Protein AF-A0A078I8D7-F1 (afdb_monomer_lite)

Secondary structure (DSSP, 8-state):
-HHHHHHS---TTS-HHHHHHHHHHH-S--HHHHHHHHHT---PPP-SS------GGG--TT-EEEEEE--TTS--SEEEEEEEEEEEEETTEEEEEEEEETTEEE-SSS--EEHHHHHHHHHHHHTTGGGGTEEEEEEEEEEE-SSSSBEEEEEEEEEESSSS-HHHH--HHHHHHHHHHHHHHS-HHHHHIIIII--BPPPEEEEE-TTHHHHHHHHHHHTT--GGG----SB---HHHHHHHHTTEEEEEE--SPPP--GGG-STTS--SHHHHHHHHHHH--

InterPro domains:
  IPR004993 GH3 family [PTHR31901] (47-257)
  IPR055377 GH3, middle domain [PF23571] (48-101)
  IPR055378 GH3, C-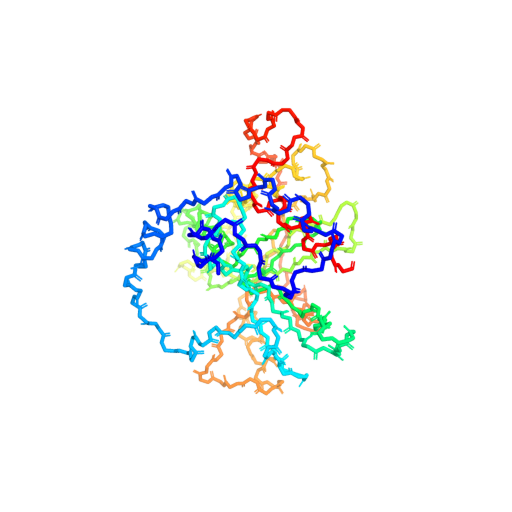terminal domain [PF23572] (116-239)

pLDDT: mean 79.41, std 18.68, range [31.14, 98.38]

Structure (mmCIF, N/CA/C/O backbone):
data_AF-A0A078I8D7-F1
#
_entry.id   AF-A0A078I8D7-F1
#
loop_
_atom_site.group_PDB
_atom_site.id
_atom_site.type_symbol
_atom_site.label_atom_id
_atom_site.label_alt_id
_atom_site.label_comp_id
_atom_site.label_asym_id
_atom_site.label_entity_id
_atom_site.label_seq_id
_atom_site.pdbx_PDB_ins_code
_atom_site.Cartn_x
_atom_site.Cartn_y
_atom_site.Cartn_z
_atom_site.occupancy
_atom_site.B_iso_or_equiv
_atom_site.auth_seq_id
_atom_site.auth_comp_id
_atom_site.auth_asym_id
_atom_site.auth_atom_id
_atom_site.pdbx_PDB_model_num
ATOM 1 N N . MET A 1 1 ? 36.616 -1.972 -12.544 1.00 61.62 1 MET A N 1
ATOM 2 C CA . MET A 1 1 ? 36.658 -0.763 -11.689 1.00 61.62 1 MET A CA 1
ATOM 3 C C . MET A 1 1 ? 37.992 -0.622 -10.960 1.00 61.62 1 MET A C 1
ATOM 5 O O . MET A 1 1 ? 38.696 0.331 -11.262 1.00 61.62 1 MET A O 1
ATOM 9 N N . CYS A 1 2 ? 38.403 -1.569 -10.102 1.00 65.19 2 CYS A N 1
ATOM 10 C CA . CYS A 1 2 ? 39.689 -1.493 -9.382 1.00 65.19 2 CYS A CA 1
ATOM 11 C C . CYS A 1 2 ? 40.897 -1.354 -10.321 1.00 65.19 2 CYS A C 1
ATOM 13 O O . CYS A 1 2 ? 41.754 -0.521 -10.078 1.00 65.19 2 CYS A O 1
ATOM 15 N N . SER A 1 3 ? 40.905 -2.039 -11.472 1.00 71.75 3 SER A N 1
ATOM 16 C CA . SER A 1 3 ? 41.934 -1.854 -12.514 1.00 71.75 3 SER A CA 1
ATOM 17 C C . SER A 1 3 ? 42.012 -0.418 -13.078 1.00 71.75 3 SER A C 1
ATOM 19 O O . SER A 1 3 ? 43.112 0.098 -13.274 1.00 71.75 3 SER A O 1
ATOM 21 N N . ASN A 1 4 ? 40.878 0.270 -13.280 1.00 75.44 4 ASN A N 1
ATOM 22 C CA . ASN A 1 4 ? 40.857 1.653 -13.784 1.00 75.44 4 A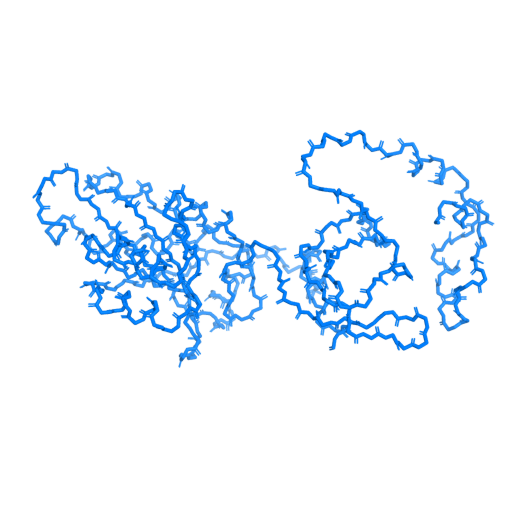SN A CA 1
ATOM 23 C C . ASN A 1 4 ? 41.269 2.664 -12.711 1.00 75.44 4 ASN A C 1
ATOM 25 O O . ASN A 1 4 ? 41.969 3.620 -13.013 1.00 75.44 4 ASN A O 1
ATOM 29 N N . ILE A 1 5 ? 40.877 2.429 -11.455 1.00 75.69 5 ILE A N 1
ATOM 30 C CA . ILE A 1 5 ? 41.312 3.231 -10.301 1.00 75.69 5 ILE A CA 1
ATOM 31 C C . ILE A 1 5 ? 42.819 3.044 -10.083 1.00 75.69 5 ILE A C 1
ATOM 33 O O . ILE A 1 5 ? 43.555 4.013 -9.931 1.00 75.69 5 ILE A O 1
ATOM 37 N N . ARG A 1 6 ? 43.304 1.801 -10.163 1.00 77.25 6 ARG A N 1
ATOM 38 C CA . ARG A 1 6 ? 44.716 1.436 -9.992 1.00 77.25 6 ARG A CA 1
ATOM 39 C C . ARG A 1 6 ? 45.612 2.052 -11.065 1.00 77.25 6 ARG A C 1
ATOM 41 O O . ARG A 1 6 ? 46.696 2.523 -10.745 1.00 77.25 6 ARG A O 1
ATOM 48 N N . SER A 1 7 ? 45.167 2.056 -12.321 1.00 76.25 7 SER A N 1
ATOM 49 C CA . SER A 1 7 ? 45.936 2.582 -13.461 1.00 76.25 7 SER A CA 1
ATOM 50 C C . SER A 1 7 ? 45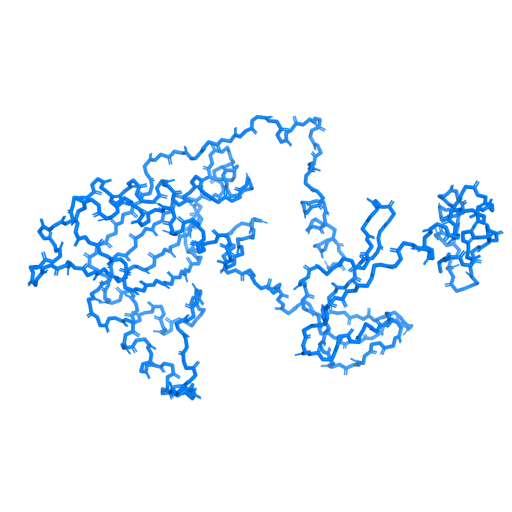.676 4.059 -13.768 1.00 76.25 7 SER A C 1
ATOM 52 O O . SER A 1 7 ? 46.439 4.665 -14.517 1.00 76.25 7 SER A O 1
ATOM 54 N N . GLY A 1 8 ? 44.596 4.641 -13.240 1.00 70.88 8 GLY A N 1
ATOM 55 C CA . GLY A 1 8 ? 44.117 5.969 -13.631 1.00 70.88 8 GLY A CA 1
ATOM 56 C C . GLY A 1 8 ? 43.630 6.045 -15.085 1.00 70.88 8 GLY A C 1
ATOM 57 O O . GLY A 1 8 ? 43.361 7.136 -15.581 1.00 70.88 8 GLY A O 1
ATOM 58 N N . GLN A 1 9 ? 43.535 4.908 -15.785 1.00 76.31 9 GLN A N 1
ATOM 59 C CA . GLN A 1 9 ? 43.131 4.831 -17.184 1.00 76.31 9 GLN A CA 1
ATOM 60 C C . GLN A 1 9 ? 41.752 4.194 -17.315 1.00 76.31 9 GLN A C 1
ATOM 62 O O . GLN A 1 9 ? 41.455 3.143 -16.742 1.00 76.31 9 GLN A O 1
ATOM 67 N N . LEU A 1 10 ? 40.900 4.840 -18.108 1.00 71.62 10 LEU A N 1
ATOM 68 C CA . LEU A 1 10 ? 39.576 4.336 -18.448 1.00 71.62 10 LEU A CA 1
ATOM 69 C C . LEU A 1 10 ? 39.686 3.237 -19.495 1.00 71.62 10 LEU A C 1
ATOM 71 O O . LEU A 1 10 ? 40.392 3.397 -20.486 1.00 71.62 10 LEU A O 1
ATOM 75 N N . SER A 1 11 ? 38.963 2.141 -19.282 1.00 74.31 11 SER A N 1
ATOM 76 C CA . SER A 1 11 ? 38.871 1.066 -20.264 1.00 74.31 11 SER A CA 1
ATOM 77 C C . SER A 1 11 ? 38.266 1.572 -21.576 1.00 74.31 11 SER A C 1
ATOM 79 O O . SER A 1 11 ? 37.390 2.438 -21.581 1.00 74.31 11 SER A O 1
ATOM 81 N N . ASP A 1 12 ? 38.709 0.999 -22.691 1.00 68.50 12 ASP A N 1
ATOM 82 C CA . ASP A 1 12 ? 38.407 1.491 -24.044 1.00 68.50 12 ASP A CA 1
ATOM 83 C C . ASP A 1 12 ? 36.932 1.376 -24.456 1.00 68.50 12 ASP A C 1
ATOM 85 O O . ASP A 1 12 ? 36.507 1.998 -25.423 1.00 68.50 12 ASP A O 1
ATOM 89 N N . TRP A 1 13 ? 36.120 0.637 -23.697 1.00 66.69 13 TRP A N 1
ATOM 90 C CA . TRP A 1 13 ? 34.672 0.548 -23.907 1.00 66.69 13 TRP A CA 1
ATOM 91 C C . TRP A 1 13 ? 33.893 1.763 -23.365 1.00 66.69 13 TRP A C 1
ATOM 93 O O . TRP A 1 13 ? 32.692 1.877 -23.610 1.00 66.69 13 TRP A O 1
ATOM 103 N N . ILE A 1 14 ? 34.547 2.684 -22.645 1.00 65.12 14 ILE A N 1
ATOM 104 C CA . ILE A 1 14 ? 33.937 3.931 -22.162 1.00 65.12 14 ILE A CA 1
ATOM 105 C C . ILE A 1 14 ? 33.994 4.977 -23.279 1.00 65.12 14 ILE A C 1
ATOM 107 O O . ILE A 1 14 ? 35.064 5.489 -23.611 1.00 65.12 14 ILE A O 1
ATOM 111 N N . THR A 1 15 ? 32.825 5.297 -23.840 1.00 65.81 15 THR A N 1
ATOM 112 C CA . THR A 1 15 ? 32.652 6.214 -24.977 1.00 65.81 15 THR A CA 1
ATOM 113 C C . THR A 1 15 ? 33.104 7.647 -24.679 1.00 65.81 15 THR A C 1
ATOM 115 O O . THR A 1 15 ? 32.937 8.151 -23.562 1.00 65.81 15 THR A O 1
ATOM 118 N N . ASP A 1 16 ? 33.589 8.340 -25.713 1.00 62.47 16 ASP A N 1
ATOM 119 C CA . ASP A 1 16 ? 34.241 9.653 -25.610 1.00 62.47 16 ASP A CA 1
ATOM 120 C C . ASP A 1 16 ? 33.407 10.739 -24.920 1.00 62.47 16 ASP A C 1
ATOM 122 O O . ASP A 1 16 ? 33.971 11.563 -24.198 1.00 62.47 16 ASP A O 1
ATOM 126 N N . SER A 1 17 ? 32.073 10.726 -25.053 1.00 65.44 17 SER A N 1
ATOM 127 C CA . SER A 1 17 ? 31.233 11.784 -24.466 1.00 65.44 17 SER A CA 1
ATOM 128 C C . SER A 1 17 ? 31.278 11.821 -22.934 1.00 65.44 17 SER A C 1
ATOM 130 O O . SER A 1 17 ? 31.008 12.864 -22.345 1.00 65.44 17 SER A O 1
ATOM 132 N N . CYS A 1 18 ? 31.627 10.708 -22.282 1.00 57.09 18 CYS A N 1
ATOM 133 C CA . CYS A 1 18 ? 31.700 10.599 -20.822 1.00 57.09 18 CYS A CA 1
ATOM 134 C C . CYS A 1 18 ? 33.146 10.504 -20.317 1.00 57.09 18 CYS A C 1
ATOM 136 O O . CYS A 1 18 ? 33.405 10.682 -19.127 1.00 57.09 18 CYS A O 1
ATOM 138 N N . ARG A 1 19 ? 34.106 10.235 -21.209 1.00 70.81 19 ARG A N 1
ATOM 139 C CA . ARG A 1 19 ? 35.493 9.911 -20.855 1.00 70.81 19 ARG A CA 1
ATOM 140 C C . ARG A 1 19 ? 36.185 11.050 -20.110 1.00 70.81 19 ARG A C 1
ATOM 142 O O . ARG A 1 19 ? 36.869 10.800 -19.123 1.00 70.81 19 ARG A O 1
ATOM 149 N N . GLY A 1 20 ? 35.946 12.297 -20.523 1.00 67.88 20 GLY A N 1
ATOM 150 C CA . GLY A 1 20 ? 36.491 13.483 -19.854 1.00 67.88 20 GLY A CA 1
ATOM 151 C C . GLY A 1 20 ? 35.994 13.631 -18.414 1.00 67.88 20 GLY A C 1
ATOM 152 O O . GLY A 1 20 ? 36.796 13.773 -17.493 1.00 67.88 20 GLY A O 1
ATOM 153 N N . SER A 1 21 ? 34.682 13.516 -18.196 1.00 67.38 21 SER A N 1
ATOM 154 C CA . SER A 1 21 ? 34.082 13.605 -16.860 1.00 67.38 21 SER A CA 1
ATOM 155 C C . SER A 1 21 ? 34.550 12.473 -15.949 1.00 67.38 21 SER A C 1
ATOM 157 O O . SER A 1 21 ? 34.920 12.723 -14.805 1.00 67.38 21 SER A O 1
ATOM 159 N N . VAL A 1 22 ? 34.600 11.237 -16.455 1.00 62.06 22 VAL A N 1
ATOM 160 C CA . VAL A 1 22 ? 35.047 10.091 -15.654 1.00 62.06 22 VAL A CA 1
ATOM 161 C C . VAL A 1 22 ? 36.554 10.166 -15.366 1.00 62.06 22 VAL A C 1
ATOM 163 O O . VAL A 1 22 ? 36.979 9.814 -14.270 1.00 62.06 22 VAL A O 1
ATOM 166 N N . SER A 1 23 ? 37.366 10.701 -16.283 1.00 69.19 23 SER A N 1
ATOM 167 C CA . SER A 1 23 ? 38.807 10.884 -16.058 1.00 69.19 23 SER A CA 1
ATOM 168 C C . SER A 1 23 ? 39.096 11.917 -14.968 1.00 69.19 23 SER A C 1
ATOM 170 O O . SER A 1 23 ? 40.034 11.736 -14.197 1.00 69.19 23 SER A O 1
ATOM 172 N N . ILE A 1 24 ? 38.292 12.982 -14.886 1.00 70.50 24 ILE A N 1
ATOM 173 C CA . ILE A 1 24 ? 38.388 13.989 -13.819 1.00 70.50 24 ILE A CA 1
ATOM 174 C C . ILE A 1 24 ? 37.992 13.375 -12.472 1.00 70.50 24 ILE A C 1
ATOM 176 O O . ILE A 1 24 ? 38.653 13.623 -11.468 1.00 70.50 24 ILE A O 1
ATOM 180 N N . ILE A 1 25 ? 36.949 12.540 -12.456 1.00 63.56 25 ILE A N 1
ATOM 181 C CA . ILE A 1 25 ? 36.458 11.870 -11.243 1.00 63.56 25 ILE A CA 1
ATOM 182 C C . ILE A 1 25 ? 37.456 10.829 -10.723 1.00 63.56 25 ILE A C 1
ATOM 184 O O . ILE A 1 25 ? 37.630 10.712 -9.513 1.00 63.56 25 ILE A O 1
ATOM 188 N N . LEU A 1 26 ? 38.135 10.094 -11.610 1.00 66.69 26 LEU A N 1
ATOM 189 C CA . LEU A 1 26 ? 39.187 9.156 -11.206 1.00 66.69 26 LEU A CA 1
ATOM 190 C C . LEU A 1 26 ? 40.384 9.867 -10.562 1.00 66.69 26 LEU A C 1
ATOM 192 O O . LEU A 1 26 ? 41.077 9.259 -9.754 1.00 66.69 26 LEU A O 1
ATOM 196 N N . GLY A 1 27 ? 40.623 11.143 -10.890 1.00 67.00 27 GLY A N 1
ATOM 197 C CA . GLY A 1 27 ? 41.611 11.985 -10.208 1.00 67.00 27 GLY A CA 1
ATOM 198 C C . GLY A 1 27 ? 43.077 11.554 -10.372 1.00 67.00 27 GLY A C 1
ATOM 199 O O . GLY A 1 27 ? 43.948 12.157 -9.749 1.00 67.00 27 GLY A O 1
ATOM 200 N N . GLY A 1 28 ? 43.362 10.542 -11.201 1.00 72.94 28 GLY A N 1
ATOM 201 C CA . GLY A 1 28 ? 44.691 9.959 -11.414 1.00 72.94 28 GLY A CA 1
ATOM 202 C C . GLY A 1 28 ? 44.780 8.488 -10.989 1.00 72.94 28 GLY A C 1
ATOM 203 O O . GLY A 1 28 ? 43.778 7.851 -10.677 1.00 72.94 28 GLY A O 1
ATOM 204 N N . LEU A 1 29 ? 45.990 7.924 -11.011 1.00 77.62 29 LEU A N 1
ATOM 205 C CA . LEU A 1 29 ? 46.240 6.554 -10.552 1.00 77.62 29 LEU A CA 1
ATOM 206 C C . LEU A 1 29 ? 46.203 6.477 -9.021 1.00 77.62 29 LEU A C 1
ATOM 208 O O . LEU A 1 29 ? 46.906 7.221 -8.340 1.00 77.62 29 LEU A O 1
ATOM 212 N N . ASN A 1 30 ? 45.391 5.571 -8.481 1.00 72.81 30 ASN A N 1
ATOM 213 C CA . ASN A 1 30 ? 45.218 5.386 -7.044 1.00 72.81 30 ASN A CA 1
ATOM 214 C C . ASN A 1 30 ? 45.203 3.890 -6.664 1.00 72.81 30 ASN A C 1
ATOM 216 O O . ASN A 1 30 ? 44.153 3.321 -6.358 1.00 72.81 30 ASN A O 1
ATOM 220 N N . PRO A 1 31 ? 46.370 3.219 -6.703 1.00 74.88 31 PRO A N 1
ATOM 221 C CA . PRO A 1 31 ? 46.481 1.790 -6.412 1.00 74.88 31 PRO A CA 1
ATOM 222 C C . PRO A 1 31 ? 46.088 1.435 -4.973 1.00 74.88 31 PRO A C 1
ATOM 224 O O . PRO A 1 31 ? 45.430 0.424 -4.778 1.00 74.88 31 PRO A O 1
ATOM 227 N N . GLN A 1 32 ? 46.392 2.296 -3.996 1.00 70.50 32 GLN A N 1
ATOM 228 C CA . GLN A 1 32 ? 46.043 2.066 -2.588 1.00 70.50 32 GLN A CA 1
ATOM 229 C C . GLN A 1 32 ? 44.527 2.048 -2.365 1.00 70.50 32 GLN A C 1
ATOM 231 O O . GLN A 1 32 ? 44.020 1.203 -1.637 1.00 70.50 32 GLN A O 1
ATOM 236 N N . LEU A 1 33 ? 43.781 2.943 -3.023 1.00 67.12 33 LEU A N 1
ATOM 237 C CA . LEU A 1 33 ? 42.319 2.923 -2.978 1.00 67.12 33 LEU A CA 1
ATOM 238 C C . LEU A 1 33 ? 41.751 1.669 -3.655 1.00 67.12 33 LEU A C 1
ATOM 240 O O . LEU A 1 33 ? 40.763 1.121 -3.180 1.00 67.12 33 LEU A O 1
ATOM 244 N N . ALA A 1 34 ? 42.368 1.207 -4.746 1.00 70.88 34 ALA A N 1
ATOM 245 C CA . ALA A 1 34 ? 41.969 -0.037 -5.399 1.00 70.88 34 ALA A CA 1
ATOM 246 C C . ALA A 1 34 ? 42.190 -1.257 -4.488 1.00 70.88 34 ALA A C 1
ATOM 248 O O . ALA A 1 34 ? 41.295 -2.092 -4.403 1.00 70.88 34 ALA A O 1
ATOM 249 N N . ASP A 1 35 ? 43.322 -1.313 -3.776 1.00 68.50 35 ASP A N 1
ATOM 250 C CA . ASP A 1 35 ? 43.621 -2.360 -2.789 1.00 68.50 35 ASP A CA 1
ATOM 251 C C . ASP A 1 35 ? 42.610 -2.337 -1.633 1.00 68.50 35 ASP A C 1
ATOM 253 O O . ASP A 1 35 ? 42.039 -3.363 -1.294 1.00 68.50 35 ASP A O 1
ATOM 257 N N . ILE A 1 36 ? 42.298 -1.156 -1.090 1.00 68.44 36 ILE A N 1
ATOM 258 C CA . ILE A 1 36 ? 41.309 -0.982 -0.013 1.00 68.44 36 ILE A CA 1
ATOM 259 C C . ILE A 1 36 ? 39.894 -1.405 -0.451 1.00 68.44 36 ILE A C 1
ATOM 261 O O . ILE A 1 36 ? 39.141 -1.966 0.341 1.00 68.44 36 ILE A O 1
ATOM 265 N N . ILE A 1 37 ? 39.510 -1.137 -1.704 1.00 64.81 37 ILE A N 1
ATOM 266 C CA . ILE A 1 37 ? 38.216 -1.567 -2.261 1.00 64.81 37 ILE A CA 1
ATOM 267 C C . ILE A 1 37 ? 38.177 -3.089 -2.457 1.00 64.81 37 ILE A C 1
ATOM 269 O O . ILE A 1 37 ? 37.118 -3.689 -2.280 1.00 64.81 37 ILE A O 1
ATOM 273 N N . GLU A 1 38 ? 39.298 -3.707 -2.833 1.00 67.12 38 GLU A N 1
ATOM 274 C CA . GLU A 1 38 ? 39.418 -5.166 -2.953 1.00 67.12 38 GLU A CA 1
ATOM 275 C C . GLU A 1 38 ? 39.372 -5.849 -1.575 1.00 67.12 38 GLU A C 1
ATOM 277 O O . GLU A 1 38 ? 38.693 -6.863 -1.433 1.00 67.12 38 GLU A O 1
ATOM 282 N N . ASP A 1 39 ? 39.994 -5.252 -0.556 1.00 58.41 39 ASP A N 1
ATOM 283 C CA . ASP A 1 39 ? 40.054 -5.77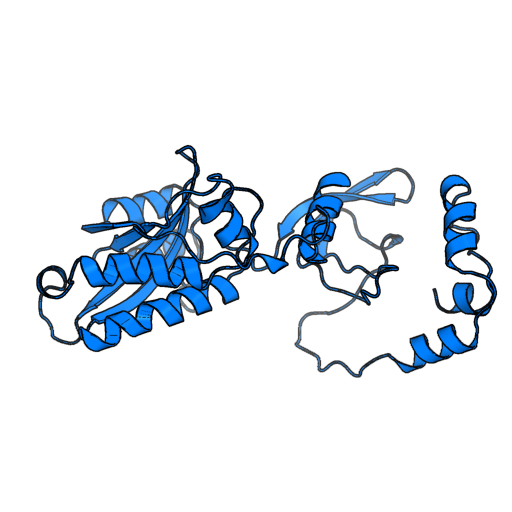2 0.821 1.00 58.41 39 ASP A CA 1
ATOM 284 C C . ASP A 1 39 ? 38.730 -5.589 1.597 1.00 58.41 39 ASP A C 1
ATOM 286 O O . ASP A 1 39 ? 38.461 -6.279 2.576 1.00 58.41 39 ASP A O 1
ATOM 290 N N . MET A 1 40 ? 37.855 -4.683 1.141 1.00 52.41 40 MET A N 1
ATOM 291 C CA . MET A 1 40 ? 36.544 -4.407 1.743 1.00 52.41 40 MET A CA 1
ATOM 292 C C . MET A 1 40 ? 35.408 -5.339 1.280 1.00 52.41 40 MET A C 1
ATOM 294 O O . MET A 1 40 ? 34.246 -5.017 1.527 1.00 52.41 40 MET A O 1
ATOM 298 N N . GLN A 1 41 ? 35.673 -6.480 0.631 1.00 43.38 41 GLN A N 1
ATOM 299 C CA . GLN A 1 41 ? 34.621 -7.480 0.384 1.00 43.38 41 GLN A CA 1
ATOM 300 C C . GLN A 1 41 ? 34.193 -8.134 1.712 1.00 43.38 41 GLN A C 1
ATOM 302 O O . GLN A 1 41 ? 34.962 -8.919 2.262 1.00 43.38 41 GLN A O 1
ATOM 307 N N . PRO A 1 42 ? 32.984 -7.872 2.247 1.00 41.00 42 PRO A N 1
ATOM 308 C CA . PRO A 1 42 ? 32.525 -8.564 3.441 1.00 41.00 42 PRO A CA 1
ATOM 309 C C . PRO A 1 42 ? 32.096 -9.983 3.055 1.00 41.00 42 PRO A C 1
ATOM 311 O O . PRO A 1 42 ? 31.418 -10.175 2.042 1.00 41.00 42 PRO A O 1
ATOM 314 N N . GLU A 1 43 ? 32.440 -10.966 3.886 1.00 43.47 43 GLU A N 1
ATOM 315 C CA . GLU A 1 43 ? 31.771 -12.269 3.907 1.00 43.47 43 GLU A CA 1
ATOM 316 C C . GLU A 1 43 ? 30.269 -12.039 4.162 1.00 43.47 43 GLU A C 1
ATOM 318 O O . GLU A 1 43 ? 29.871 -11.583 5.235 1.00 43.47 43 GLU A O 1
ATOM 323 N N . ILE A 1 44 ? 29.422 -12.300 3.163 1.00 41.41 44 ILE A N 1
ATOM 324 C CA . ILE A 1 44 ? 27.960 -12.222 3.290 1.00 41.41 44 ILE A CA 1
ATOM 325 C C . ILE A 1 44 ? 27.429 -13.637 3.531 1.00 41.41 44 ILE A C 1
ATOM 327 O O . ILE A 1 44 ? 27.675 -14.540 2.734 1.00 41.41 44 ILE A O 1
ATOM 331 N N . MET A 1 45 ? 26.686 -13.812 4.628 1.00 34.34 45 MET A N 1
ATOM 332 C CA . MET A 1 45 ? 25.891 -15.011 4.902 1.00 34.34 45 MET A CA 1
ATOM 333 C C . MET A 1 45 ? 24.798 -15.171 3.835 1.00 34.34 45 MET A C 1
ATOM 335 O O . MET A 1 45 ? 23.975 -14.277 3.640 1.00 34.34 45 MET A O 1
ATOM 339 N N . GLU A 1 46 ? 24.803 -16.314 3.154 1.00 35.84 46 GLU A N 1
ATOM 340 C CA . GLU A 1 46 ? 23.875 -16.671 2.080 1.00 35.84 46 GLU A CA 1
ATOM 341 C C . GLU A 1 46 ? 22.457 -16.963 2.605 1.00 35.84 46 GLU A C 1
ATOM 343 O O . GLU A 1 46 ? 22.275 -17.669 3.599 1.00 35.84 46 GLU A O 1
ATOM 348 N N . SER A 1 47 ? 21.438 -16.489 1.882 1.00 32.03 47 SER A N 1
ATOM 349 C CA . SER A 1 47 ? 20.092 -17.075 1.897 1.00 32.03 47 SER A CA 1
ATOM 350 C C . SER A 1 47 ? 19.783 -17.623 0.504 1.00 32.03 47 SER A C 1
ATOM 352 O O . SER A 1 47 ? 19.937 -16.906 -0.484 1.00 32.03 47 SER A O 1
ATOM 354 N N . GLU A 1 48 ? 19.364 -18.886 0.428 1.00 38.31 48 GLU A N 1
ATOM 355 C CA . GLU A 1 48 ? 19.212 -19.659 -0.808 1.00 38.31 48 GLU A CA 1
ATOM 356 C C . GLU A 1 48 ? 18.196 -19.063 -1.800 1.00 38.31 48 GLU A C 1
ATOM 358 O O . GLU A 1 48 ? 16.980 -19.210 -1.683 1.00 38.31 48 GLU A O 1
ATOM 363 N N . GLY A 1 49 ? 18.732 -18.447 -2.848 1.00 38.81 49 GLY A N 1
ATOM 364 C CA . GLY A 1 49 ? 18.057 -18.119 -4.095 1.00 38.81 49 GLY A CA 1
ATOM 365 C C . GLY A 1 49 ? 19.120 -17.578 -5.033 1.00 38.81 49 GLY A C 1
ATOM 366 O O . GLY A 1 49 ? 19.623 -16.504 -4.762 1.00 38.81 49 GLY A O 1
ATOM 367 N N . ASN A 1 50 ? 19.514 -18.355 -6.050 1.00 47.12 50 ASN A N 1
ATOM 368 C CA . ASN A 1 50 ? 20.696 -18.163 -6.909 1.00 47.12 50 ASN A CA 1
ATOM 369 C C . ASN A 1 50 ? 21.128 -16.682 -7.069 1.00 47.12 50 ASN A C 1
ATOM 371 O O . ASN A 1 50 ? 20.705 -16.011 -8.013 1.00 47.12 50 ASN A O 1
ATOM 375 N N . ASP A 1 51 ? 21.960 -16.182 -6.143 1.00 59.09 51 ASP A N 1
ATOM 376 C CA . ASP A 1 51 ? 22.253 -14.749 -5.912 1.00 59.09 51 ASP A CA 1
ATOM 377 C C . ASP A 1 51 ? 23.308 -14.232 -6.912 1.00 59.09 51 ASP A C 1
ATOM 379 O O . ASP A 1 51 ? 24.217 -13.449 -6.627 1.00 59.09 51 ASP A O 1
ATOM 383 N N . THR A 1 52 ? 23.218 -14.758 -8.132 1.00 85.25 52 THR A N 1
ATOM 384 C CA . THR A 1 52 ? 24.144 -14.503 -9.226 1.00 85.25 52 THR A CA 1
ATOM 385 C C . THR A 1 52 ? 23.882 -13.123 -9.807 1.00 85.25 52 THR A C 1
ATOM 387 O O . THR A 1 52 ? 22.941 -12.903 -10.569 1.00 85.25 52 THR A O 1
ATOM 390 N N . ILE A 1 53 ? 24.743 -12.173 -9.446 1.00 90.06 53 ILE A N 1
ATOM 391 C CA . ILE A 1 53 ? 24.773 -10.861 -10.086 1.00 90.06 53 ILE A CA 1
ATOM 392 C C . ILE A 1 53 ? 25.322 -11.027 -11.501 1.00 90.06 53 ILE A C 1
ATOM 394 O O . ILE A 1 53 ? 26.382 -11.617 -11.709 1.00 90.06 53 ILE A O 1
ATOM 398 N N . VAL A 1 54 ? 24.590 -10.488 -12.471 1.00 92.88 54 VAL A N 1
ATOM 399 C CA . VAL A 1 54 ? 24.956 -10.511 -13.886 1.00 92.88 54 VAL A CA 1
ATOM 400 C C . VAL A 1 54 ? 25.326 -9.095 -14.313 1.00 92.88 54 VAL A C 1
ATOM 402 O O . VAL A 1 54 ? 24.590 -8.150 -14.032 1.00 92.88 54 VAL A O 1
ATOM 405 N N . ASP A 1 55 ? 26.456 -8.947 -15.004 1.00 91.44 55 ASP A N 1
ATOM 406 C CA . ASP A 1 55 ? 26.848 -7.664 -15.590 1.00 91.44 55 ASP A CA 1
ATOM 407 C C . ASP A 1 55 ? 25.808 -7.166 -16.598 1.00 91.44 55 ASP A C 1
ATOM 409 O O . ASP A 1 55 ? 25.169 -7.952 -17.301 1.00 91.44 55 ASP A O 1
ATOM 413 N N . LEU A 1 56 ? 25.697 -5.841 -16.737 1.00 91.44 56 LEU A N 1
ATOM 414 C CA . LEU A 1 56 ? 24.691 -5.192 -17.584 1.00 91.44 56 LEU A CA 1
ATOM 415 C C . LEU A 1 56 ? 24.681 -5.712 -19.034 1.00 91.44 56 LEU A C 1
ATOM 417 O O . LEU A 1 56 ? 23.625 -5.811 -19.646 1.00 91.44 56 LEU A O 1
ATOM 421 N N . VAL A 1 57 ? 25.843 -6.078 -19.578 1.00 90.00 57 VAL A N 1
ATOM 422 C CA . VAL A 1 57 ? 25.991 -6.581 -20.957 1.00 90.00 57 VAL A CA 1
ATOM 423 C C . VAL A 1 57 ? 25.566 -8.044 -21.134 1.00 90.00 57 VAL A C 1
ATOM 425 O O . VAL A 1 57 ? 25.381 -8.492 -22.260 1.00 90.00 57 VAL A O 1
ATOM 428 N N . ASN A 1 58 ? 25.406 -8.786 -20.038 1.00 92.00 58 ASN A N 1
ATOM 429 C CA . ASN A 1 58 ? 25.130 -10.225 -20.033 1.00 92.00 58 ASN A CA 1
ATOM 430 C C . ASN A 1 58 ? 23.666 -10.554 -19.686 1.00 92.00 58 ASN A C 1
ATOM 432 O O . ASN A 1 58 ? 23.303 -11.725 -19.534 1.00 92.00 58 ASN A O 1
ATOM 436 N N . VAL A 1 59 ? 22.814 -9.534 -19.552 1.00 92.94 59 VAL A N 1
ATOM 437 C CA . VAL A 1 59 ? 21.377 -9.716 -19.324 1.00 92.94 59 VAL A CA 1
ATOM 438 C C . VAL A 1 59 ? 20.710 -10.351 -20.548 1.00 92.94 59 VAL A C 1
ATOM 440 O O . VAL A 1 59 ? 21.115 -10.134 -21.688 1.00 92.94 59 VAL A O 1
ATOM 443 N N . LYS A 1 60 ? 19.674 -11.161 -20.325 1.00 94.06 60 LYS A N 1
ATOM 444 C CA . LYS A 1 60 ? 19.009 -11.949 -21.371 1.00 94.06 60 LYS A CA 1
ATOM 445 C C . LYS A 1 60 ? 17.651 -11.357 -21.721 1.00 94.06 60 LYS A C 1
ATOM 447 O O . LYS A 1 60 ? 16.870 -11.022 -20.832 1.00 94.06 60 LYS A O 1
ATOM 452 N N . LEU A 1 61 ? 17.358 -11.275 -23.019 1.00 93.75 61 LEU A N 1
ATOM 453 C CA . LEU A 1 61 ? 16.068 -10.812 -23.532 1.00 93.75 61 LEU A CA 1
ATOM 454 C C . LEU A 1 61 ? 14.911 -11.615 -22.917 1.00 93.75 61 LEU A C 1
ATOM 456 O O . LEU A 1 61 ? 14.967 -12.842 -22.853 1.00 93.75 61 LEU A O 1
ATOM 460 N N . GLY A 1 62 ? 13.864 -10.924 -22.468 1.00 89.38 62 GLY A N 1
ATOM 461 C CA . GLY A 1 62 ? 12.682 -11.527 -21.853 1.00 89.38 62 GLY A CA 1
ATOM 462 C C . GLY A 1 62 ? 12.854 -11.938 -20.387 1.00 89.38 62 GLY A C 1
ATOM 463 O O . GLY A 1 62 ? 11.843 -12.154 -19.717 1.00 89.38 62 GLY A O 1
ATOM 464 N N . CYS A 1 63 ? 14.085 -12.002 -19.866 1.00 92.81 63 CYS A N 1
ATOM 465 C CA . CYS A 1 63 ? 14.352 -12.312 -18.463 1.00 92.81 63 CYS A CA 1
ATOM 466 C C . CYS A 1 63 ? 14.126 -11.099 -17.549 1.00 92.81 63 CYS A C 1
ATOM 468 O O . CYS A 1 63 ? 14.165 -9.941 -17.978 1.00 92.81 63 CYS A O 1
ATOM 470 N N . TYR A 1 64 ? 13.899 -11.402 -16.271 1.00 89.94 64 TYR A N 1
ATOM 471 C CA . TYR A 1 64 ? 13.647 -10.440 -15.205 1.00 89.94 64 TYR A CA 1
ATOM 472 C C . TYR A 1 64 ? 14.856 -10.368 -14.278 1.00 89.94 64 TYR A C 1
ATOM 474 O O . TYR A 1 64 ? 15.406 -11.404 -13.907 1.00 89.94 64 TYR A O 1
ATOM 482 N N . TYR A 1 65 ? 15.237 -9.158 -13.886 1.00 89.25 65 TYR A N 1
ATOM 483 C CA . TYR A 1 65 ? 16.394 -8.895 -13.037 1.00 89.25 65 TYR A CA 1
ATOM 484 C C . TYR A 1 65 ? 16.032 -7.893 -11.952 1.00 89.25 65 TYR A C 1
ATOM 486 O O . TYR A 1 65 ? 15.237 -6.983 -12.185 1.00 89.25 65 TYR A O 1
ATOM 494 N N . GLU A 1 66 ? 16.636 -8.045 -10.780 1.00 89.50 66 GLU A N 1
ATOM 495 C CA . GLU A 1 66 ? 16.646 -6.996 -9.769 1.00 89.50 66 GLU A CA 1
ATOM 496 C C . GLU A 1 66 ? 17.833 -6.060 -10.011 1.00 89.50 66 GLU A C 1
ATOM 498 O O . GLU A 1 66 ? 18.957 -6.513 -10.235 1.00 89.50 66 GLU A O 1
ATOM 503 N N . LEU A 1 67 ? 17.587 -4.752 -9.985 1.00 90.06 67 LEU A N 1
ATOM 504 C CA . LEU A 1 67 ? 18.620 -3.755 -10.218 1.00 90.06 67 LEU A CA 1
ATOM 505 C C . LEU A 1 67 ? 19.582 -3.675 -9.023 1.00 90.06 67 LEU A C 1
ATOM 507 O O . LEU A 1 67 ? 19.179 -3.376 -7.897 1.00 90.06 67 LEU A O 1
ATOM 511 N N . VAL A 1 68 ? 20.871 -3.857 -9.301 1.00 89.69 68 VAL A N 1
ATOM 512 C CA . VAL A 1 68 ? 21.965 -3.649 -8.348 1.00 89.69 68 VAL A CA 1
ATOM 513 C C . VAL A 1 68 ? 22.843 -2.506 -8.845 1.00 89.69 68 VAL A C 1
ATOM 515 O O . VAL A 1 68 ? 23.298 -2.525 -9.988 1.00 89.69 68 VAL A O 1
ATOM 518 N N . VAL A 1 69 ? 23.086 -1.504 -8.000 1.00 86.06 69 VAL A N 1
ATOM 519 C CA . VAL A 1 69 ? 23.816 -0.286 -8.374 1.00 86.06 69 VAL A CA 1
ATOM 520 C C . VAL A 1 69 ? 25.059 -0.108 -7.516 1.00 86.06 69 VAL A C 1
ATOM 522 O O . VAL A 1 69 ? 25.012 -0.171 -6.289 1.00 86.06 69 VAL A O 1
ATOM 525 N N . THR A 1 70 ? 26.167 0.197 -8.184 1.00 82.62 70 THR A N 1
ATOM 526 C CA . THR A 1 70 ? 27.351 0.793 -7.565 1.00 82.62 70 THR A CA 1
ATOM 527 C C . THR A 1 70 ? 27.464 2.228 -8.068 1.00 82.62 70 THR A C 1
ATOM 529 O O . THR A 1 70 ? 27.422 2.454 -9.278 1.00 82.62 70 THR A O 1
ATOM 532 N N . SER A 1 71 ? 27.576 3.202 -7.166 1.00 77.94 71 SER A N 1
ATOM 533 C CA . SER A 1 71 ? 27.618 4.627 -7.513 1.00 77.94 71 SER A CA 1
ATOM 534 C C . SER A 1 71 ? 28.847 5.327 -6.933 1.00 77.94 71 SER A C 1
ATOM 536 O O . SER A 1 71 ? 29.410 4.914 -5.921 1.00 77.94 71 SER A O 1
ATOM 538 N N . TYR A 1 72 ? 29.224 6.458 -7.535 1.00 75.56 72 TYR A N 1
ATOM 539 C CA . TYR A 1 72 ? 30.304 7.319 -7.032 1.00 75.56 72 TYR A CA 1
ATOM 540 C C . TYR A 1 72 ? 29.994 7.968 -5.673 1.00 75.56 72 TYR A C 1
ATOM 542 O O . TYR A 1 72 ? 30.900 8.465 -5.016 1.00 75.56 72 TYR A O 1
ATOM 550 N N . SER A 1 73 ? 28.730 7.953 -5.234 1.00 65.88 73 SER A N 1
ATOM 551 C CA . SER A 1 73 ? 28.311 8.451 -3.918 1.00 65.88 73 SER A CA 1
ATOM 552 C C . SER A 1 73 ? 28.472 7.412 -2.800 1.00 65.88 73 SER A C 1
ATOM 554 O O . SER A 1 73 ? 27.916 7.600 -1.721 1.00 65.88 73 SER A O 1
ATOM 556 N N . GLY A 1 74 ? 29.186 6.311 -3.057 1.00 69.12 74 GLY A N 1
ATOM 557 C CA . GLY A 1 74 ? 29.533 5.308 -2.049 1.00 69.12 74 GLY A CA 1
ATOM 558 C C . GLY A 1 74 ? 28.544 4.152 -1.904 1.00 69.12 74 GLY A C 1
ATOM 559 O O . GLY A 1 74 ? 28.675 3.371 -0.967 1.00 69.12 74 GLY A O 1
ATOM 560 N N . LEU A 1 75 ? 27.572 3.997 -2.810 1.00 65.12 75 LEU A N 1
ATOM 561 C CA . LEU A 1 75 ? 26.755 2.781 -2.845 1.00 65.12 75 LEU A CA 1
ATOM 562 C C . LEU A 1 75 ? 27.567 1.669 -3.496 1.00 65.12 75 LEU A C 1
ATOM 564 O O . LEU A 1 75 ? 28.039 1.839 -4.620 1.00 65.12 75 LEU A O 1
ATOM 568 N N . HIS A 1 76 ? 27.716 0.538 -2.814 1.00 84.56 76 HIS A N 1
ATOM 569 C CA . HIS A 1 76 ? 28.432 -0.622 -3.329 1.00 84.56 76 HIS A CA 1
ATOM 570 C C . HIS A 1 76 ? 27.487 -1.813 -3.433 1.00 84.56 76 HIS A C 1
ATOM 572 O O . HIS A 1 76 ? 26.945 -2.247 -2.419 1.00 84.56 76 HIS A O 1
ATOM 578 N N . ARG A 1 77 ? 27.287 -2.327 -4.656 1.00 85.12 77 ARG A N 1
ATOM 579 C CA . ARG A 1 77 ? 26.389 -3.462 -4.947 1.00 85.12 77 ARG A CA 1
ATOM 580 C C . ARG A 1 77 ? 25.026 -3.319 -4.250 1.00 85.12 77 ARG A C 1
ATOM 582 O O . ARG A 1 77 ? 24.465 -4.284 -3.739 1.00 85.12 77 ARG A O 1
ATOM 589 N N . TYR A 1 78 ? 24.497 -2.098 -4.230 1.00 76.44 78 TYR A N 1
ATOM 590 C CA . TYR A 1 78 ? 23.262 -1.774 -3.537 1.00 76.44 78 TYR A CA 1
ATOM 591 C C . TYR A 1 78 ? 22.063 -2.304 -4.322 1.00 76.44 78 TYR A C 1
ATOM 593 O O . TYR A 1 78 ? 21.832 -1.900 -5.465 1.00 76.44 78 TYR A O 1
ATOM 601 N N . ARG A 1 79 ? 21.301 -3.208 -3.706 1.00 81.25 79 ARG A N 1
ATOM 602 C CA . ARG A 1 79 ? 20.050 -3.740 -4.252 1.00 81.25 79 ARG A CA 1
ATOM 603 C C . ARG A 1 79 ? 18.980 -2.656 -4.203 1.00 81.25 79 ARG A C 1
ATOM 605 O O . ARG A 1 79 ? 18.519 -2.275 -3.133 1.00 81.25 79 ARG A O 1
ATOM 612 N N . MET A 1 80 ? 18.579 -2.159 -5.368 1.00 79.44 80 MET A N 1
ATOM 613 C CA . MET A 1 80 ? 17.543 -1.129 -5.470 1.00 79.44 80 MET A CA 1
ATOM 614 C C . MET A 1 80 ? 16.142 -1.681 -5.196 1.00 79.44 80 MET A C 1
ATOM 616 O O . MET A 1 80 ? 15.221 -0.900 -4.978 1.00 79.44 80 MET A O 1
ATOM 620 N N . GLY A 1 81 ? 15.956 -3.002 -5.263 1.00 77.25 81 GLY A N 1
ATOM 621 C CA . GLY A 1 81 ? 14.649 -3.649 -5.186 1.00 77.25 81 GLY A CA 1
ATOM 622 C C . GLY A 1 81 ? 13.796 -3.478 -6.449 1.00 77.25 81 GLY A C 1
ATOM 623 O O . GLY A 1 81 ? 12.733 -4.080 -6.543 1.00 77.25 81 GLY A O 1
ATOM 624 N N . ASP A 1 82 ? 14.222 -2.704 -7.447 1.00 80.38 82 ASP A N 1
ATOM 625 C CA . ASP A 1 82 ? 13.497 -2.572 -8.713 1.00 80.38 82 ASP A CA 1
ATOM 626 C C . ASP A 1 82 ? 13.658 -3.841 -9.558 1.00 80.38 82 ASP A C 1
ATOM 628 O O . ASP A 1 82 ? 14.773 -4.278 -9.834 1.00 80.38 82 ASP A O 1
ATOM 632 N N . VAL A 1 83 ? 12.540 -4.424 -9.991 1.00 84.19 83 VAL A N 1
ATOM 633 C CA . VAL A 1 83 ? 12.480 -5.554 -10.920 1.00 84.19 83 VAL A CA 1
ATOM 634 C C . VAL A 1 83 ? 12.232 -5.026 -12.323 1.00 84.19 83 VAL A C 1
ATOM 636 O O . VAL A 1 83 ? 11.219 -4.373 -12.597 1.00 84.19 83 VAL A O 1
ATOM 639 N N . LEU A 1 84 ? 13.149 -5.358 -13.220 1.00 89.75 84 LEU A N 1
ATOM 640 C CA . LEU A 1 84 ? 13.181 -4.918 -14.605 1.00 89.75 84 LEU A CA 1
ATOM 641 C C . LEU A 1 84 ? 13.107 -6.130 -15.536 1.00 89.75 84 LEU A C 1
ATOM 643 O O . LEU A 1 84 ? 13.757 -7.142 -15.286 1.00 89.75 84 LEU A O 1
ATOM 647 N N . GLN A 1 85 ? 12.346 -6.025 -16.624 1.00 90.94 85 GLN A N 1
ATOM 648 C CA . GLN A 1 85 ? 12.359 -7.007 -17.711 1.00 90.94 85 GLN A CA 1
ATOM 649 C C . GLN A 1 85 ? 13.174 -6.464 -18.880 1.00 90.94 85 GLN A C 1
ATOM 651 O O . GLN A 1 85 ? 12.923 -5.344 -19.323 1.00 90.94 85 GLN A O 1
ATOM 656 N N . VAL A 1 86 ? 14.096 -7.257 -19.425 1.00 93.56 86 VAL A N 1
ATOM 657 C CA . VAL A 1 86 ? 14.815 -6.884 -20.652 1.00 93.56 86 VAL A CA 1
ATOM 658 C C . VAL A 1 86 ? 13.861 -6.993 -21.840 1.00 93.56 86 VAL A C 1
ATOM 660 O O . VAL A 1 86 ? 13.388 -8.087 -22.157 1.00 93.56 86 VAL A O 1
ATOM 663 N N . THR A 1 87 ? 13.579 -5.880 -22.510 1.00 93.94 87 THR A N 1
ATOM 664 C CA . THR A 1 87 ? 12.650 -5.822 -23.654 1.00 93.94 87 THR A CA 1
ATOM 665 C C . THR A 1 87 ? 13.340 -5.678 -24.999 1.00 93.94 87 THR A C 1
ATOM 667 O O . THR A 1 87 ? 12.717 -5.923 -26.030 1.00 93.94 87 THR A O 1
ATOM 670 N N . GLY A 1 88 ? 14.617 -5.316 -25.008 1.00 93.00 88 GLY A N 1
ATOM 671 C CA . GLY A 1 88 ? 15.374 -5.113 -26.231 1.00 93.00 88 GLY A CA 1
ATOM 672 C C . GLY A 1 88 ? 16.788 -4.646 -25.941 1.00 93.00 88 GLY A C 1
ATOM 673 O O . GLY A 1 88 ? 17.216 -4.594 -24.788 1.00 93.00 88 GLY A O 1
ATOM 674 N N . PHE A 1 89 ? 17.501 -4.302 -27.006 1.00 94.62 89 PHE A N 1
ATOM 675 C CA . PHE A 1 89 ? 18.829 -3.713 -26.942 1.00 94.62 89 PHE A CA 1
ATOM 676 C C . PHE A 1 89 ? 18.917 -2.603 -27.983 1.00 94.62 89 PHE A C 1
ATOM 678 O O . PHE A 1 89 ? 18.525 -2.792 -29.136 1.00 94.62 89 PHE A O 1
ATOM 685 N N . TYR A 1 90 ? 19.447 -1.452 -27.582 1.00 90.38 90 TYR A N 1
ATOM 686 C CA . TYR A 1 90 ? 19.877 -0.416 -28.509 1.00 90.38 90 TYR A CA 1
ATOM 687 C C . TYR A 1 90 ? 21.393 -0.527 -28.663 1.00 90.38 90 TYR A C 1
ATOM 689 O O . TYR A 1 90 ? 22.149 -0.206 -27.743 1.00 90.38 90 TYR A O 1
ATOM 697 N N . ASN A 1 91 ? 21.843 -1.029 -29.814 1.00 93.88 91 ASN A N 1
ATOM 698 C CA . ASN A 1 91 ? 23.203 -1.547 -29.980 1.00 93.88 91 ASN A CA 1
ATOM 699 C C . ASN A 1 91 ? 23.497 -2.609 -28.902 1.00 93.88 91 ASN A C 1
ATOM 701 O O . ASN A 1 91 ? 22.751 -3.575 -28.784 1.00 93.88 91 ASN A O 1
ATOM 705 N N . SER A 1 92 ? 24.543 -2.420 -28.096 1.00 91.06 92 SER A N 1
ATOM 706 C CA . SER A 1 92 ? 24.891 -3.320 -26.988 1.00 91.06 92 SER A CA 1
ATOM 707 C C . SER A 1 92 ? 24.270 -2.918 -25.643 1.00 91.06 92 SER A C 1
ATOM 709 O O . SER A 1 92 ? 24.489 -3.607 -24.650 1.00 91.06 92 SER A O 1
ATOM 711 N N . ALA A 1 93 ? 23.532 -1.803 -25.570 1.00 91.06 93 ALA A N 1
ATOM 712 C CA . ALA A 1 93 ? 22.925 -1.333 -24.327 1.00 91.06 93 ALA A CA 1
ATOM 713 C C . ALA A 1 93 ? 21.531 -1.963 -24.139 1.00 91.06 93 ALA A C 1
ATOM 715 O O . ALA A 1 93 ? 20.681 -1.807 -25.022 1.00 91.06 93 ALA A O 1
ATOM 716 N N . PRO A 1 94 ? 21.263 -2.663 -23.021 1.00 93.56 94 PRO A N 1
ATOM 717 C CA . PRO A 1 94 ? 19.954 -3.255 -22.771 1.00 93.56 94 PRO A CA 1
ATOM 718 C C . PRO A 1 94 ? 18.884 -2.186 -22.545 1.00 93.56 94 PRO A C 1
ATOM 720 O O . PRO A 1 94 ? 19.130 -1.138 -21.951 1.00 93.56 94 PRO A O 1
ATOM 723 N N . GLN A 1 95 ? 17.673 -2.487 -22.998 1.00 92.94 95 GLN A N 1
ATOM 724 C CA . GLN A 1 95 ? 16.468 -1.707 -22.752 1.00 92.94 95 GLN A CA 1
ATOM 725 C C . GLN A 1 95 ? 15.578 -2.468 -21.775 1.00 92.94 95 GLN A C 1
ATOM 727 O O . GLN A 1 95 ? 15.386 -3.682 -21.906 1.00 92.94 95 GLN A O 1
ATOM 732 N N . PHE A 1 96 ? 15.024 -1.748 -20.804 1.00 92.38 96 PHE A N 1
ATOM 733 C CA . PHE A 1 96 ? 14.255 -2.340 -19.722 1.00 92.38 96 PHE A CA 1
ATOM 734 C C . PHE A 1 96 ? 12.828 -1.812 -19.693 1.00 92.38 96 PHE A C 1
ATOM 736 O O . PHE A 1 96 ? 12.582 -0.618 -19.845 1.00 92.38 96 PHE A O 1
ATOM 743 N N . LYS A 1 97 ? 11.889 -2.709 -19.408 1.00 81.19 97 LYS A N 1
ATOM 744 C CA . LYS A 1 97 ? 10.556 -2.360 -18.928 1.00 81.19 97 LYS A CA 1
ATOM 745 C C . LYS A 1 97 ? 10.537 -2.492 -17.414 1.00 81.19 97 LYS A C 1
ATOM 747 O O . LYS A 1 97 ? 10.835 -3.562 -16.881 1.00 81.19 97 LYS A O 1
ATOM 752 N N . PHE A 1 98 ? 10.153 -1.421 -16.728 1.00 84.50 98 PHE A N 1
ATOM 753 C CA . PHE A 1 98 ? 9.912 -1.466 -15.292 1.00 84.50 98 PHE A CA 1
ATOM 754 C C . PHE A 1 98 ? 8.710 -2.366 -14.984 1.00 84.50 98 PHE A C 1
ATOM 756 O O . PHE A 1 98 ? 7.643 -2.209 -15.582 1.00 84.50 98 PHE A O 1
ATOM 763 N N . ILE A 1 99 ? 8.891 -3.318 -14.068 1.00 80.81 99 ILE A N 1
ATOM 764 C CA . ILE A 1 99 ? 7.848 -4.279 -13.692 1.00 80.81 99 ILE A CA 1
ATOM 765 C C . ILE A 1 99 ? 7.252 -3.916 -12.341 1.00 80.81 99 ILE A C 1
ATOM 767 O O . ILE A 1 99 ? 6.037 -3.774 -12.220 1.00 80.81 99 ILE A O 1
ATOM 771 N N . ARG A 1 100 ? 8.098 -3.799 -11.317 1.00 71.81 100 ARG A N 1
ATOM 772 C CA . ARG A 1 100 ? 7.693 -3.466 -9.947 1.00 71.81 100 ARG A CA 1
ATOM 773 C C . ARG A 1 100 ? 8.911 -3.110 -9.111 1.00 71.81 100 ARG A C 1
ATOM 775 O O . ARG A 1 100 ? 10.003 -3.568 -9.416 1.00 71.81 100 ARG A O 1
ATOM 782 N N . ARG A 1 101 ? 8.698 -2.427 -7.993 1.00 74.69 101 ARG A N 1
ATOM 783 C CA . ARG A 1 101 ? 9.653 -2.408 -6.883 1.00 74.69 101 ARG A CA 1
ATOM 784 C C . ARG A 1 101 ? 9.277 -3.516 -5.903 1.00 74.69 101 ARG A C 1
ATOM 786 O O . ARG A 1 101 ? 8.098 -3.683 -5.585 1.00 74.69 101 ARG A O 1
ATOM 793 N N . GLN A 1 102 ? 10.234 -4.340 -5.498 1.00 68.44 102 GLN A N 1
ATOM 794 C CA . GLN A 1 102 ? 10.030 -5.354 -4.471 1.00 68.44 102 GLN A CA 1
ATOM 795 C C . GLN A 1 102 ? 9.655 -4.667 -3.156 1.00 68.44 102 GLN A C 1
ATOM 797 O O . GLN A 1 102 ? 10.108 -3.560 -2.872 1.00 68.44 102 GLN A O 1
ATOM 802 N N . ASN A 1 103 ? 8.790 -5.325 -2.388 1.00 68.06 103 ASN A N 1
ATOM 803 C CA . ASN A 1 103 ? 8.369 -4.942 -1.040 1.00 68.06 103 ASN A CA 1
ATOM 804 C C . ASN A 1 103 ? 7.604 -3.616 -0.907 1.00 68.06 103 ASN A C 1
ATOM 806 O O . ASN A 1 103 ? 7.145 -3.327 0.188 1.00 68.06 103 ASN A O 1
ATOM 810 N N . VAL A 1 104 ? 7.390 -2.838 -1.977 1.00 75.75 104 VAL A N 1
ATOM 811 C CA . VAL A 1 104 ? 6.502 -1.662 -1.935 1.00 75.75 104 VAL A CA 1
ATOM 812 C C . VAL A 1 104 ? 5.045 -2.109 -1.984 1.00 75.75 104 VAL A C 1
ATOM 814 O O . VAL A 1 104 ? 4.612 -2.752 -2.947 1.00 75.75 104 VAL A O 1
ATOM 817 N N . VAL A 1 105 ? 4.289 -1.735 -0.954 1.00 80.69 105 VAL A N 1
ATOM 818 C CA . VAL A 1 105 ? 2.874 -2.093 -0.794 1.00 80.69 105 VAL A CA 1
ATOM 819 C C . VAL A 1 105 ? 1.940 -0.920 -1.062 1.00 80.69 105 VAL A C 1
ATOM 821 O O . VAL A 1 105 ? 0.881 -1.135 -1.646 1.00 80.69 105 VAL A O 1
ATOM 824 N N . LEU A 1 106 ? 2.327 0.312 -0.720 1.00 85.25 106 LEU A N 1
ATOM 825 C CA . LEU A 1 106 ? 1.495 1.504 -0.909 1.00 85.25 106 LEU A CA 1
ATOM 826 C C . LEU A 1 106 ? 2.285 2.660 -1.522 1.00 85.25 106 LEU A C 1
ATOM 828 O O . LEU A 1 106 ? 3.460 2.864 -1.223 1.00 85.25 106 LEU A O 1
ATOM 832 N N . SER A 1 107 ? 1.609 3.392 -2.403 1.00 86.81 107 SER A N 1
ATOM 833 C CA . SER A 1 107 ? 2.065 4.643 -3.002 1.00 86.81 107 SER A CA 1
ATOM 834 C C . SER A 1 107 ? 0.844 5.347 -3.590 1.00 86.81 107 SER A C 1
ATOM 836 O O . SER A 1 107 ? 0.107 4.737 -4.371 1.00 86.81 107 SER A O 1
ATOM 838 N N . VAL A 1 108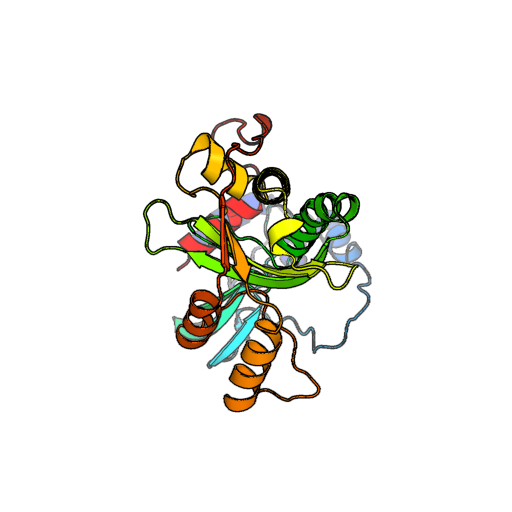 ? 0.605 6.594 -3.196 1.00 84.81 108 VAL A N 1
ATOM 839 C CA . VAL A 1 108 ? -0.462 7.452 -3.731 1.00 84.81 108 VAL A CA 1
ATOM 840 C C . VAL A 1 108 ? 0.124 8.570 -4.584 1.00 84.81 108 VAL A C 1
ATOM 842 O O . VAL A 1 108 ? -0.431 8.874 -5.640 1.00 84.81 108 VAL A O 1
ATOM 845 N N . TYR A 1 109 ? 1.246 9.160 -4.164 1.00 78.81 109 TYR A N 1
ATOM 846 C CA . TYR A 1 109 ? 1.912 10.221 -4.915 1.00 78.81 109 TYR A CA 1
ATOM 847 C C . TYR A 1 109 ? 3.330 9.822 -5.353 1.00 78.81 109 TYR A C 1
ATOM 849 O O . TYR A 1 109 ? 3.518 9.234 -6.424 1.00 78.81 109 TYR A O 1
ATOM 857 N N . LEU A 1 110 ? 4.345 10.155 -4.558 1.00 77.50 110 LEU A N 1
ATOM 858 C CA . LEU A 1 110 ? 5.761 9.887 -4.862 1.00 77.50 110 LEU A CA 1
ATOM 859 C C . LEU A 1 110 ? 6.457 9.081 -3.763 1.00 77.50 110 LEU A C 1
ATOM 861 O O . LEU A 1 110 ? 7.559 8.573 -3.976 1.00 77.50 110 LEU A O 1
ATOM 865 N N . GLU A 1 111 ? 5.825 8.975 -2.601 1.00 82.50 111 GLU A N 1
ATOM 866 C CA . GLU A 1 111 ? 6.221 8.111 -1.505 1.00 82.50 111 GLU A CA 1
ATOM 867 C C . GLU A 1 111 ? 6.002 6.644 -1.872 1.00 82.50 111 GLU A C 1
ATOM 869 O O . GLU A 1 111 ? 5.135 6.300 -2.678 1.00 82.50 111 GLU A O 1
ATOM 874 N N . ALA A 1 112 ? 6.817 5.777 -1.289 1.00 83.62 112 ALA A N 1
ATOM 875 C CA . ALA A 1 112 ? 6.717 4.343 -1.467 1.00 83.62 112 ALA A CA 1
ATOM 876 C C . ALA A 1 112 ? 6.870 3.705 -0.095 1.00 83.62 112 ALA A C 1
ATOM 878 O O . ALA A 1 112 ? 7.968 3.669 0.452 1.00 83.62 112 ALA A O 1
ATOM 879 N N . THR A 1 113 ? 5.769 3.203 0.445 1.00 86.62 113 THR A N 1
ATOM 880 C CA . THR A 1 113 ? 5.756 2.527 1.739 1.00 86.62 113 THR A CA 1
ATOM 881 C C . THR A 1 113 ? 6.019 1.046 1.532 1.00 86.62 113 THR A C 1
ATOM 883 O O . THR A 1 113 ? 5.334 0.391 0.732 1.00 86.62 113 THR A O 1
ATOM 886 N N . MET A 1 114 ? 7.019 0.519 2.238 1.00 85.12 114 MET A N 1
ATOM 887 C CA . MET A 1 114 ? 7.350 -0.899 2.188 1.00 85.12 114 MET A CA 1
ATOM 888 C C . MET A 1 114 ? 6.446 -1.722 3.110 1.00 85.12 114 MET A C 1
ATOM 890 O O . MET A 1 114 ? 5.817 -1.196 4.027 1.00 85.12 114 MET A O 1
ATOM 894 N N . GLU A 1 115 ? 6.365 -3.028 2.861 1.00 85.12 115 GLU A N 1
ATOM 895 C CA . GLU A 1 115 ? 5.572 -3.954 3.674 1.00 85.12 115 GLU A CA 1
ATOM 896 C C . GLU A 1 115 ? 6.002 -3.932 5.144 1.00 85.12 115 GLU A C 1
ATOM 898 O O . GLU A 1 115 ? 5.151 -3.890 6.027 1.00 85.12 115 GLU A O 1
ATOM 903 N N . GLU A 1 116 ? 7.312 -3.910 5.399 1.00 85.69 116 GLU A N 1
ATOM 904 C CA . GLU A 1 116 ? 7.878 -3.857 6.748 1.00 85.69 116 GLU A CA 1
ATOM 905 C C . GLU A 1 116 ? 7.513 -2.555 7.472 1.00 85.69 116 GLU A C 1
ATOM 907 O O . GLU A 1 116 ? 7.041 -2.601 8.607 1.00 85.69 116 GLU A O 1
ATOM 912 N N . ASP A 1 117 ? 7.635 -1.406 6.801 1.00 88.94 117 ASP A N 1
ATOM 913 C CA . ASP A 1 117 ? 7.249 -0.107 7.365 1.00 88.94 117 ASP A CA 1
ATOM 914 C C . ASP A 1 117 ? 5.759 -0.080 7.724 1.00 88.94 117 ASP A C 1
ATOM 916 O O . ASP A 1 117 ? 5.376 0.371 8.805 1.00 88.94 117 ASP A O 1
ATOM 920 N N . LEU A 1 118 ? 4.907 -0.621 6.845 1.00 93.88 118 LEU A N 1
ATOM 921 C CA . LEU A 1 118 ? 3.471 -0.711 7.089 1.00 93.88 118 LEU A CA 1
ATOM 922 C C . LEU A 1 118 ? 3.146 -1.658 8.253 1.00 93.88 118 LEU A C 1
ATOM 924 O O . LEU A 1 118 ? 2.302 -1.334 9.089 1.00 93.88 118 LEU A O 1
ATOM 928 N N . LEU A 1 119 ? 3.806 -2.817 8.325 1.00 93.12 119 LEU A N 1
ATOM 929 C CA . LEU A 1 119 ? 3.651 -3.770 9.427 1.00 93.12 119 LEU A CA 1
ATOM 930 C C . LEU A 1 119 ? 4.072 -3.149 10.759 1.00 93.12 119 LEU A C 1
ATOM 932 O O . LEU A 1 119 ? 3.360 -3.307 11.752 1.00 93.12 119 LEU A O 1
ATOM 936 N N . ASN A 1 120 ? 5.179 -2.410 10.780 1.00 94.88 120 ASN A N 1
ATOM 937 C CA . ASN A 1 120 ? 5.648 -1.692 11.961 1.00 94.88 120 ASN A CA 1
ATOM 938 C C . ASN A 1 120 ? 4.644 -0.610 12.384 1.00 94.88 120 ASN A C 1
ATOM 940 O O . ASN A 1 120 ? 4.275 -0.540 13.557 1.00 94.88 120 ASN A O 1
ATOM 944 N N . ALA A 1 121 ? 4.125 0.171 11.434 1.00 97.25 121 ALA A N 1
ATOM 945 C CA . ALA A 1 121 ? 3.129 1.207 11.701 1.00 97.25 121 ALA A CA 1
ATOM 946 C C . ALA A 1 121 ? 1.816 0.636 12.265 1.00 97.25 121 ALA A C 1
ATOM 948 O O . ALA A 1 121 ? 1.295 1.130 13.268 1.00 97.25 121 ALA A O 1
ATOM 949 N N . VAL A 1 122 ? 1.309 -0.452 11.680 1.00 97.12 122 VAL A N 1
ATOM 950 C CA . VAL A 1 122 ? 0.125 -1.167 12.186 1.00 97.12 122 VAL A CA 1
ATOM 951 C C . VAL A 1 122 ? 0.410 -1.772 13.561 1.00 97.12 122 VAL A C 1
ATOM 953 O O . VAL A 1 122 ? -0.415 -1.659 14.465 1.00 97.12 122 VAL A O 1
ATOM 956 N N . THR A 1 123 ? 1.591 -2.357 13.770 1.00 96.50 123 THR A N 1
ATOM 957 C CA . THR A 1 123 ? 1.993 -2.910 15.073 1.00 96.50 123 THR A CA 1
ATOM 958 C C . THR A 1 123 ? 1.981 -1.835 16.156 1.00 96.50 123 THR A C 1
ATOM 960 O O . THR A 1 123 ? 1.443 -2.081 17.235 1.00 96.50 123 THR A O 1
ATOM 963 N N . ASN A 1 124 ? 2.487 -0.633 15.870 1.00 96.75 124 ASN A N 1
ATOM 964 C CA . ASN A 1 124 ? 2.439 0.495 16.802 1.00 96.75 124 ASN A CA 1
ATOM 965 C C . ASN A 1 124 ? 0.995 0.902 17.121 1.00 96.75 124 ASN A C 1
ATOM 967 O O . ASN A 1 124 ? 0.635 1.014 18.291 1.00 96.75 124 ASN A O 1
ATOM 971 N N . ALA A 1 125 ? 0.144 1.047 16.102 1.00 96.38 125 ALA A N 1
ATOM 972 C CA . ALA A 1 125 ? -1.255 1.431 16.288 1.00 96.38 125 ALA A CA 1
ATOM 973 C C . ALA A 1 125 ? -2.057 0.387 17.084 1.00 96.38 125 ALA A C 1
ATOM 975 O O . ALA A 1 125 ? -2.811 0.735 17.991 1.00 96.38 125 ALA A O 1
ATOM 976 N N . THR A 1 126 ? -1.843 -0.908 16.833 1.00 94.38 126 THR A N 1
ATOM 977 C CA . THR A 1 126 ? -2.540 -1.986 17.561 1.00 94.38 126 THR A CA 1
ATOM 978 C C . THR A 1 126 ? -2.189 -2.056 19.048 1.00 94.38 126 THR A C 1
ATOM 980 O O . THR A 1 126 ? -2.922 -2.688 19.808 1.00 94.38 126 THR A O 1
ATOM 983 N N . GLN A 1 127 ? -1.125 -1.384 19.510 1.00 93.31 127 GLN A N 1
ATOM 984 C CA . GLN A 1 127 ? -0.862 -1.251 20.947 1.00 93.31 127 GLN A CA 1
ATOM 985 C C . GLN A 1 127 ? -1.996 -0.514 21.668 1.00 93.31 127 GLN A C 1
ATOM 987 O O . GLN A 1 127 ? -2.290 -0.856 22.811 1.00 93.31 127 GLN A O 1
ATOM 992 N N . LEU A 1 128 ? -2.672 0.422 20.992 1.00 91.19 128 LEU A N 1
ATOM 993 C CA . LEU A 1 128 ? -3.815 1.161 21.536 1.00 91.19 128 LEU A CA 1
ATOM 994 C C . LEU A 1 128 ? -5.063 0.289 21.702 1.00 91.19 128 LEU A C 1
ATOM 996 O O . LEU A 1 128 ? -5.877 0.545 22.580 1.00 91.19 128 LEU A O 1
ATOM 1000 N N . LEU A 1 129 ? -5.206 -0.765 20.894 1.00 89.38 129 LEU A N 1
ATOM 1001 C CA . LEU A 1 129 ? -6.344 -1.683 20.990 1.00 89.38 129 LEU A CA 1
ATOM 1002 C C . LEU A 1 129 ? -6.252 -2.595 22.220 1.00 89.38 129 LEU A C 1
ATOM 1004 O O . LEU A 1 129 ? -7.276 -3.020 22.755 1.00 89.38 129 LEU A O 1
ATOM 1008 N N . LYS A 1 130 ? -5.030 -2.864 22.706 1.00 84.06 130 LYS A N 1
ATOM 1009 C CA . LYS A 1 130 ? -4.783 -3.791 23.822 1.00 84.06 130 LYS A CA 1
ATOM 1010 C C . LYS A 1 130 ? -5.453 -3.357 25.124 1.00 84.06 130 LYS A C 1
ATOM 1012 O O . LYS A 1 130 ? -5.826 -4.217 25.910 1.00 84.06 130 LYS A O 1
ATOM 1017 N N . SER A 1 131 ? -5.592 -2.053 25.365 1.00 79.19 131 SER A N 1
ATOM 1018 C CA . SER A 1 131 ? -6.268 -1.528 26.559 1.00 79.19 131 SER A CA 1
ATOM 1019 C C . SER A 1 131 ? -7.790 -1.672 26.503 1.00 79.19 131 SER A C 1
ATOM 1021 O O . SER A 1 131 ? -8.435 -1.557 27.540 1.00 79.19 131 SER A O 1
ATOM 1023 N N . SER A 1 132 ? -8.351 -1.922 25.316 1.00 76.94 132 SER A N 1
ATOM 1024 C CA . SER A 1 132 ? -9.795 -2.035 25.071 1.00 76.94 132 SER A CA 1
ATOM 1025 C C . SER A 1 132 ? -10.244 -3.484 24.851 1.00 76.94 132 SER A C 1
ATOM 1027 O O . SER A 1 132 ? -11.328 -3.708 24.326 1.00 76.94 132 SER A O 1
ATOM 1029 N N . ASP A 1 133 ? -9.405 -4.472 25.192 1.00 82.62 133 ASP A N 1
ATOM 1030 C CA . ASP A 1 133 ? -9.678 -5.905 24.987 1.00 82.62 133 ASP A CA 1
ATOM 1031 C C . ASP A 1 133 ? -10.050 -6.280 23.537 1.00 82.62 133 ASP A C 1
ATOM 1033 O O . ASP A 1 133 ? -10.736 -7.270 23.275 1.00 82.62 133 ASP A O 1
ATOM 1037 N N . ILE A 1 134 ? -9.549 -5.506 22.570 1.00 87.19 134 ILE A N 1
ATOM 1038 C CA . ILE A 1 134 ? -9.729 -5.733 21.137 1.00 87.19 134 ILE A CA 1
ATOM 1039 C C . ILE A 1 134 ? -8.391 -6.161 20.535 1.00 87.19 134 ILE A C 1
ATOM 1041 O O . ILE A 1 134 ? -7.334 -5.599 20.829 1.00 87.19 134 ILE A O 1
ATOM 1045 N N . MET A 1 135 ? -8.434 -7.143 19.640 1.00 90.06 135 MET A N 1
ATOM 1046 C CA . MET A 1 135 ? -7.286 -7.567 18.847 1.00 90.06 135 MET A CA 1
ATOM 1047 C C . MET A 1 135 ? -7.536 -7.366 17.352 1.00 90.06 135 MET A C 1
ATOM 1049 O O . MET A 1 135 ? -8.635 -7.608 16.851 1.00 90.06 135 MET A O 1
ATOM 1053 N N . LEU A 1 136 ? -6.486 -6.990 16.623 1.00 93.62 136 LEU A N 1
ATOM 1054 C CA . LEU A 1 136 ? -6.467 -7.068 15.166 1.00 93.62 136 LEU A CA 1
ATOM 1055 C C . LEU A 1 136 ? -6.254 -8.529 14.754 1.00 93.62 136 LEU A C 1
ATOM 1057 O O . LEU A 1 136 ? -5.249 -9.137 15.127 1.00 93.62 136 LEU A O 1
ATOM 1061 N N . ARG A 1 137 ? -7.202 -9.107 14.015 1.00 93.56 137 ARG A N 1
ATOM 1062 C CA . ARG A 1 137 ? -7.113 -10.479 13.496 1.00 93.56 137 ARG A CA 1
ATOM 1063 C C . ARG A 1 137 ? -6.274 -10.548 12.237 1.00 93.56 137 ARG A C 1
ATOM 1065 O O . ARG A 1 137 ? -5.355 -11.357 12.168 1.00 93.56 137 ARG A O 1
ATOM 1072 N N . ASP A 1 138 ? -6.593 -9.697 11.275 1.00 95.31 138 ASP A N 1
ATOM 1073 C CA . ASP A 1 138 ? -5.818 -9.536 10.055 1.00 95.31 138 ASP A CA 1
ATOM 1074 C C . ASP A 1 138 ? -6.066 -8.150 9.457 1.00 95.31 138 ASP A C 1
ATOM 1076 O O . ASP A 1 138 ? -7.002 -7.438 9.840 1.00 95.31 138 ASP A O 1
ATOM 1080 N N . PHE A 1 139 ? -5.202 -7.762 8.525 1.00 97.50 139 PHE A N 1
ATOM 1081 C CA . PHE A 1 139 ? -5.348 -6.520 7.789 1.00 97.50 139 PHE A CA 1
ATOM 1082 C C . PHE A 1 139 ? -4.770 -6.597 6.376 1.00 97.50 139 PHE A C 1
ATOM 1084 O O . PHE A 1 139 ? -3.829 -7.337 6.081 1.00 97.50 139 PHE A O 1
ATOM 1091 N N . THR A 1 140 ? -5.295 -5.749 5.503 1.00 96.75 140 THR A N 1
ATOM 1092 C CA . THR A 1 140 ? -4.725 -5.471 4.183 1.00 96.75 140 THR A CA 1
ATOM 1093 C C . THR A 1 140 ? -4.871 -3.987 3.872 1.00 96.75 140 THR A C 1
ATOM 1095 O O . THR A 1 140 ? -5.519 -3.253 4.619 1.00 96.75 140 THR A O 1
ATOM 1098 N N . CYS A 1 141 ? -4.258 -3.519 2.795 1.00 96.56 141 CYS A N 1
ATOM 1099 C CA . CYS A 1 141 ? -4.309 -2.125 2.392 1.00 96.56 141 CYS A CA 1
ATOM 1100 C C . CYS A 1 141 ? -4.594 -1.940 0.903 1.00 96.56 141 CYS A C 1
ATOM 1102 O O . CYS A 1 141 ? -4.530 -2.874 0.101 1.00 96.56 141 CYS A O 1
ATOM 1104 N N . TYR A 1 142 ? -4.926 -0.706 0.543 1.00 94.06 142 TYR A N 1
ATOM 1105 C CA . TYR A 1 142 ? -5.142 -0.281 -0.830 1.00 94.06 142 TYR A CA 1
ATOM 1106 C C . TYR A 1 142 ? -4.862 1.226 -0.974 1.00 94.06 142 TYR A C 1
ATOM 1108 O O . TYR A 1 142 ? -5.291 2.002 -0.114 1.00 94.06 142 TYR A O 1
ATOM 1116 N N . PRO A 1 143 ? -4.173 1.673 -2.041 1.00 93.38 143 PRO A N 1
ATOM 1117 C CA . PRO A 1 143 ? -4.036 3.096 -2.333 1.00 93.38 143 PRO A CA 1
ATOM 1118 C C . PRO A 1 143 ? -5.318 3.625 -2.993 1.00 93.38 143 PRO A C 1
ATOM 1120 O O . PRO A 1 143 ? -5.616 3.303 -4.145 1.00 93.38 143 PRO A O 1
ATOM 1123 N N . HIS A 1 144 ? -6.079 4.459 -2.285 1.00 92.88 144 HIS A N 1
ATOM 1124 C CA . HIS A 1 144 ? -7.286 5.073 -2.827 1.00 92.88 144 HIS A CA 1
ATOM 1125 C C . HIS A 1 144 ? -6.943 6.333 -3.622 1.00 92.88 144 HIS A C 1
ATOM 1127 O O . HIS A 1 144 ? -6.648 7.382 -3.061 1.00 92.88 144 HIS A O 1
ATOM 1133 N N . ILE A 1 145 ? -6.992 6.220 -4.949 1.00 90.50 145 ILE A N 1
ATOM 1134 C CA . ILE A 1 145 ? -6.610 7.286 -5.894 1.00 90.50 145 ILE A CA 1
ATOM 1135 C C . ILE A 1 145 ? -7.797 7.836 -6.698 1.00 90.50 145 ILE A C 1
ATOM 1137 O O . ILE A 1 145 ? -7.613 8.550 -7.681 1.00 90.50 145 ILE A O 1
ATOM 1141 N N . SER A 1 146 ? -9.025 7.473 -6.319 1.00 88.25 146 SER A N 1
ATOM 1142 C CA . SER A 1 146 ? -10.244 7.965 -6.978 1.00 88.25 146 SER A CA 1
ATOM 1143 C C . SER A 1 146 ? -10.630 9.380 -6.535 1.00 88.25 146 SER A C 1
ATOM 1145 O O . SER A 1 146 ? -11.442 10.023 -7.198 1.00 88.25 146 SER A O 1
ATOM 1147 N N . THR A 1 147 ? -10.050 9.870 -5.438 1.00 86.88 147 THR A N 1
ATOM 1148 C CA . THR A 1 147 ? -10.198 11.237 -4.927 1.00 86.88 147 THR A CA 1
ATOM 1149 C C . THR A 1 147 ? -8.899 12.021 -5.085 1.00 86.88 147 THR A C 1
ATOM 1151 O O . THR A 1 147 ? -7.826 11.443 -5.250 1.00 86.88 147 THR A O 1
ATOM 1154 N N . VAL A 1 148 ? -8.995 13.352 -5.026 1.00 88.44 148 VAL A N 1
ATOM 1155 C CA . VAL A 1 148 ? -7.833 14.249 -5.020 1.00 88.44 148 VAL A CA 1
ATOM 1156 C C . VAL A 1 148 ? -7.896 15.128 -3.762 1.00 88.44 148 VAL A C 1
ATOM 1158 O O . VAL A 1 148 ? -8.843 15.907 -3.641 1.00 88.44 148 VAL A O 1
ATOM 1161 N N . PRO A 1 149 ? -6.919 15.030 -2.842 1.00 91.38 149 PRO A N 1
ATOM 1162 C CA . PRO A 1 149 ? -5.801 14.083 -2.866 1.00 91.38 149 PRO A CA 1
ATOM 1163 C C . PRO A 1 149 ? -6.269 12.628 -2.668 1.00 91.38 149 PRO A C 1
ATOM 1165 O O . PRO A 1 149 ? -7.330 12.373 -2.093 1.00 91.38 149 PRO A O 1
ATOM 1168 N N . GLY A 1 150 ? -5.482 11.674 -3.173 1.00 93.75 150 GLY A N 1
ATOM 1169 C CA . GLY A 1 150 ? -5.662 10.261 -2.834 1.00 93.75 150 GLY A CA 1
ATOM 1170 C C . GLY A 1 150 ? -5.147 9.978 -1.421 1.00 93.75 150 GLY A C 1
ATOM 1171 O O . GLY A 1 150 ? -4.442 10.809 -0.846 1.00 93.75 150 GLY A O 1
ATOM 1172 N N . HIS A 1 151 ? -5.446 8.814 -0.853 1.00 96.94 151 HIS A N 1
ATOM 1173 C CA . HIS A 1 151 ? -5.040 8.459 0.512 1.00 96.94 151 HIS A CA 1
ATOM 1174 C C . HIS A 1 151 ? -4.854 6.953 0.706 1.00 96.94 151 HIS A C 1
ATOM 1176 O O . HIS A 1 151 ? -5.233 6.134 -0.134 1.00 96.94 151 HIS A O 1
ATOM 1182 N N . TYR A 1 152 ? -4.228 6.578 1.819 1.00 97.56 152 TYR A N 1
ATOM 1183 C CA . TYR A 1 152 ? -4.041 5.177 2.191 1.00 97.56 152 TYR A CA 1
ATOM 1184 C C . TYR A 1 152 ? -5.302 4.642 2.870 1.00 97.56 152 TYR A C 1
ATOM 1186 O O . TYR A 1 152 ? -5.823 5.274 3.786 1.00 97.56 152 TYR A O 1
ATOM 1194 N N . VAL A 1 153 ? -5.758 3.459 2.454 1.00 98.06 153 VAL A N 1
ATOM 1195 C CA . VAL A 1 153 ? -6.865 2.736 3.091 1.00 98.06 153 VAL A CA 1
ATOM 1196 C C . VAL A 1 153 ? -6.339 1.440 3.688 1.00 98.06 153 VAL A C 1
ATOM 1198 O O . VAL A 1 153 ? -5.721 0.642 2.979 1.00 98.06 153 VAL A O 1
ATOM 1201 N N . LEU A 1 154 ? -6.616 1.205 4.968 1.00 98.38 154 LEU A N 1
ATOM 1202 C CA . LEU A 1 154 ? -6.355 -0.053 5.663 1.00 98.38 154 LEU A CA 1
ATOM 1203 C C . LEU A 1 154 ? -7.678 -0.736 6.009 1.00 98.38 154 LEU A C 1
ATOM 1205 O O . LEU A 1 154 ? -8.533 -0.131 6.645 1.00 98.38 154 LEU A O 1
ATOM 1209 N N . TYR A 1 155 ? -7.836 -2.003 5.640 1.00 98.38 155 TYR A N 1
ATOM 1210 C CA . TYR A 1 155 ? -8.965 -2.832 6.065 1.00 98.38 155 TYR A CA 1
ATOM 1211 C C . TYR A 1 155 ? -8.557 -3.640 7.284 1.00 98.38 155 TYR A C 1
ATOM 1213 O O . TYR A 1 155 ? -7.589 -4.396 7.202 1.00 98.38 155 TYR A O 1
ATOM 1221 N N . TRP A 1 156 ? -9.264 -3.476 8.396 1.00 97.50 156 TRP A N 1
ATOM 1222 C CA . TRP A 1 156 ? -8.969 -4.135 9.668 1.00 97.50 156 TRP A CA 1
ATOM 1223 C C . TRP A 1 156 ? -10.115 -5.068 10.051 1.00 97.50 156 TRP A C 1
ATOM 1225 O O . TRP A 1 156 ? -11.244 -4.617 10.252 1.00 97.50 156 TRP A O 1
ATOM 1235 N N . GLU A 1 157 ? -9.831 -6.366 10.177 1.00 95.88 157 GLU A N 1
ATOM 1236 C CA . GLU A 1 157 ? -10.748 -7.302 10.831 1.00 95.88 157 GLU A CA 1
ATOM 1237 C C . GLU A 1 157 ? -10.390 -7.369 12.312 1.00 95.88 157 GLU A C 1
ATOM 1239 O O . GLU A 1 157 ? -9.292 -7.783 12.690 1.00 95.88 157 GLU A O 1
ATOM 1244 N N . LEU A 1 158 ? -11.310 -6.920 13.157 1.00 92.94 158 LEU A N 1
ATOM 1245 C CA . LEU A 1 158 ? -11.121 -6.860 14.601 1.00 92.94 158 LEU A CA 1
ATOM 1246 C C . LEU A 1 158 ? -11.818 -8.038 15.280 1.00 92.94 158 LEU A C 1
ATOM 1248 O O . LEU A 1 158 ? -12.746 -8.634 14.735 1.00 92.94 158 LEU A O 1
ATOM 1252 N N . LYS A 1 159 ? -11.373 -8.372 16.490 1.00 88.00 159 LYS A N 1
ATOM 1253 C CA . LYS A 1 159 ? -12.041 -9.336 17.365 1.00 88.00 159 LYS A CA 1
ATOM 1254 C C . LYS A 1 159 ? -11.985 -8.862 18.816 1.00 88.00 159 LYS A C 1
ATOM 1256 O O . LYS A 1 159 ? -10.905 -8.527 19.294 1.00 88.00 159 LYS A O 1
ATOM 1261 N N . GLY A 1 160 ? -13.123 -8.879 19.508 1.00 83.19 160 GLY A N 1
ATOM 1262 C CA . GLY A 1 160 ? -13.180 -8.707 20.961 1.00 83.19 160 GLY A CA 1
ATOM 1263 C C . GLY A 1 160 ? -12.673 -9.955 21.691 1.00 83.19 160 GLY A C 1
ATOM 1264 O O . GLY A 1 160 ? -12.884 -11.084 21.237 1.00 83.19 160 GLY A O 1
ATOM 1265 N N . ASN A 1 161 ? -11.975 -9.775 22.810 1.00 72.38 161 ASN A N 1
ATOM 1266 C CA . ASN A 1 161 ? -11.491 -10.891 23.628 1.00 72.38 161 ASN A CA 1
ATOM 1267 C C . ASN A 1 161 ? -12.639 -11.662 24.299 1.00 72.38 161 ASN A C 1
ATOM 1269 O O . ASN A 1 161 ? -12.545 -12.880 24.457 1.00 72.38 161 ASN A O 1
ATOM 1273 N N . ASN A 1 162 ? -13.726 -10.968 24.633 1.00 63.78 162 ASN A N 1
ATOM 1274 C CA . ASN A 1 162 ? -14.976 -11.558 25.100 1.00 63.78 162 ASN A CA 1
ATOM 1275 C C . ASN A 1 162 ? -15.939 -11.654 23.907 1.00 63.78 162 ASN A C 1
ATOM 1277 O O . ASN A 1 162 ? -15.845 -10.843 22.990 1.00 63.78 162 ASN A O 1
ATOM 1281 N N . ASN A 1 163 ? -16.840 -12.641 23.884 1.00 57.09 163 ASN A N 1
ATOM 1282 C CA . ASN A 1 163 ? -17.801 -12.886 22.787 1.00 57.09 163 ASN A CA 1
ATOM 1283 C C . ASN A 1 163 ? -18.857 -11.765 22.604 1.00 57.09 163 ASN A C 1
ATOM 1285 O O . ASN A 1 163 ? -19.936 -12.022 22.075 1.00 57.09 163 ASN A O 1
ATOM 1289 N N . ASP A 1 164 ? -18.565 -10.558 23.075 1.00 56.41 164 ASP A N 1
ATOM 1290 C CA . ASP A 1 164 ? -19.414 -9.385 22.976 1.00 56.41 164 ASP A CA 1
ATOM 1291 C C . ASP A 1 164 ? -19.296 -8.775 21.573 1.00 56.41 164 ASP A C 1
ATOM 1293 O O . ASP A 1 164 ? -18.250 -8.856 20.913 1.00 56.41 164 ASP A O 1
ATOM 1297 N N . ASP A 1 165 ? -20.382 -8.159 21.108 1.00 60.34 165 ASP A N 1
ATOM 1298 C CA . ASP A 1 165 ? -20.400 -7.477 19.822 1.00 60.34 165 ASP A CA 1
ATOM 1299 C C . ASP A 1 165 ? -19.387 -6.323 19.829 1.00 60.34 165 ASP A C 1
ATOM 1301 O O . ASP A 1 165 ? -19.496 -5.351 20.576 1.00 60.34 165 ASP A O 1
ATOM 1305 N N . ILE A 1 166 ? -18.400 -6.419 18.935 1.00 64.44 166 ILE A N 1
ATOM 1306 C CA . ILE A 1 166 ? -17.290 -5.467 18.762 1.00 64.44 166 ILE A CA 1
ATOM 1307 C C . ILE A 1 166 ? -17.786 -4.013 18.636 1.00 64.44 166 ILE A C 1
ATOM 1309 O O . ILE A 1 166 ? -17.097 -3.082 19.050 1.00 64.44 166 ILE A O 1
ATOM 1313 N N . ASN A 1 167 ? -18.991 -3.818 18.094 1.00 60.78 167 ASN A N 1
ATOM 1314 C CA . ASN A 1 167 ? -19.601 -2.505 17.889 1.00 60.78 167 ASN A CA 1
ATOM 1315 C C . ASN A 1 167 ? -19.899 -1.745 19.194 1.00 60.78 167 ASN A C 1
ATOM 1317 O O . ASN A 1 167 ? -19.970 -0.521 19.150 1.00 60.78 167 ASN A O 1
ATOM 1321 N N . GLU A 1 168 ? -20.054 -2.427 20.333 1.00 58.25 168 GLU A N 1
ATOM 1322 C CA . GLU A 1 168 ? -20.240 -1.770 21.639 1.00 58.25 168 GLU A CA 1
ATOM 1323 C C . GLU A 1 168 ? -18.909 -1.479 22.356 1.00 58.25 168 GLU A C 1
ATOM 1325 O O . GLU A 1 168 ? -18.859 -0.625 23.239 1.00 58.25 168 GLU A O 1
ATOM 1330 N N . LEU A 1 169 ? -17.824 -2.158 21.964 1.00 60.12 169 LEU A N 1
ATOM 1331 C CA . LEU A 1 169 ? -16.508 -2.074 22.612 1.00 60.12 169 LEU A CA 1
ATOM 1332 C C . LEU A 1 169 ? -15.567 -1.050 21.967 1.00 60.12 169 LEU A C 1
ATOM 1334 O O . LEU A 1 169 ? -14.608 -0.602 22.596 1.00 60.12 169 LEU A O 1
ATOM 1338 N N . ILE A 1 170 ? -15.799 -0.697 20.703 1.00 67.56 170 ILE A N 1
ATOM 1339 C CA . ILE A 1 170 ? -14.951 0.254 19.986 1.00 67.56 170 ILE A CA 1
ATOM 1340 C C . ILE A 1 170 ? -15.332 1.680 20.388 1.00 67.56 170 ILE A C 1
ATOM 1342 O O . ILE A 1 170 ? -16.327 2.231 19.919 1.00 67.56 170 ILE A O 1
ATOM 1346 N N . ASP A 1 171 ? -14.480 2.324 21.183 1.00 72.12 171 ASP A N 1
ATOM 1347 C CA . ASP A 1 171 ? -14.470 3.782 21.247 1.00 72.12 171 ASP A CA 1
ATOM 1348 C C . ASP A 1 171 ? -13.947 4.328 19.907 1.00 72.12 171 ASP A C 1
ATOM 1350 O O . ASP A 1 171 ? -12.786 4.121 19.543 1.00 72.12 171 ASP A O 1
ATOM 1354 N N . THR A 1 172 ? -14.808 5.035 19.168 1.00 78.38 172 THR A N 1
ATOM 1355 C CA . THR A 1 172 ? -14.482 5.751 17.921 1.00 78.38 172 THR A CA 1
ATOM 1356 C C . THR A 1 172 ? -13.170 6.534 18.039 1.00 78.38 172 THR A C 1
ATOM 1358 O O . THR A 1 172 ? -12.384 6.567 17.088 1.00 78.38 172 THR A O 1
ATOM 1361 N N . ASN A 1 173 ? -12.886 7.118 19.209 1.00 84.50 173 ASN A N 1
ATOM 1362 C CA . ASN A 1 173 ? -11.658 7.876 19.444 1.00 84.50 173 ASN A CA 1
ATOM 1363 C C . ASN A 1 173 ? -10.397 7.010 19.339 1.00 84.50 173 ASN A C 1
ATOM 1365 O O . ASN A 1 173 ? -9.380 7.481 18.836 1.00 84.50 173 ASN A O 1
ATOM 1369 N N . VAL A 1 174 ? -10.455 5.739 19.747 1.00 90.88 174 VAL A N 1
ATOM 1370 C CA . VAL A 1 174 ? -9.303 4.826 19.698 1.00 90.88 174 VAL A CA 1
ATOM 1371 C C . VAL A 1 174 ? -8.924 4.501 18.255 1.00 90.88 174 VAL A C 1
ATOM 1373 O O . VAL A 1 174 ? -7.737 4.474 17.936 1.00 90.88 174 VAL A O 1
ATOM 1376 N N . LEU A 1 175 ? -9.892 4.293 17.357 1.00 92.88 175 LEU A N 1
ATOM 1377 C CA . LEU A 1 175 ? -9.592 4.002 15.948 1.00 92.88 175 LEU A CA 1
ATOM 1378 C C . LEU A 1 175 ? -9.132 5.235 15.165 1.00 92.88 175 LEU A C 1
ATOM 1380 O O . LEU A 1 175 ? -8.264 5.105 14.301 1.00 92.88 175 LEU A O 1
ATOM 1384 N N . MET A 1 176 ? -9.640 6.427 15.488 1.00 94.38 176 MET A N 1
ATOM 1385 C CA . MET A 1 176 ? -9.084 7.676 14.950 1.00 94.38 176 MET A CA 1
ATOM 1386 C C . MET A 1 176 ? -7.637 7.879 15.418 1.00 94.38 176 MET A C 1
ATOM 1388 O O . MET A 1 176 ? -6.763 8.190 14.608 1.00 94.38 176 MET A O 1
ATOM 1392 N N . GLU A 1 177 ? -7.346 7.598 16.693 1.00 94.56 177 GLU A N 1
ATOM 1393 C CA . GLU A 1 177 ? -5.976 7.644 17.208 1.00 94.56 177 GLU A CA 1
ATOM 1394 C C . GLU A 1 177 ? -5.085 6.582 16.549 1.00 94.56 177 GLU A C 1
ATOM 1396 O O . GLU A 1 177 ? -3.943 6.876 16.205 1.00 94.56 177 GLU A O 1
ATOM 1401 N N . CYS A 1 178 ? -5.606 5.379 16.280 1.00 96.31 178 CYS A N 1
ATOM 1402 C CA . CYS A 1 178 ? -4.891 4.366 15.501 1.00 96.31 178 CYS A CA 1
ATOM 1403 C C . CYS A 1 178 ? -4.511 4.896 14.115 1.00 96.31 178 CYS A C 1
ATOM 1405 O O . CYS A 1 178 ? -3.367 4.710 13.706 1.00 96.31 178 CYS A O 1
ATOM 1407 N N . CYS A 1 179 ? -5.421 5.586 13.414 1.00 97.75 179 CYS A N 1
ATOM 1408 C CA . CYS A 1 179 ? -5.106 6.200 12.120 1.00 97.75 179 CYS A CA 1
ATOM 1409 C C . CYS A 1 179 ? -3.912 7.157 12.251 1.00 97.75 179 CYS A C 1
ATOM 1411 O O . CYS A 1 179 ? -2.954 7.060 11.487 1.00 97.75 179 CYS A O 1
ATOM 1413 N N . SER A 1 180 ? -3.942 8.029 13.260 1.00 96.81 180 SER A N 1
ATOM 1414 C CA . SER A 1 180 ? -2.881 9.004 13.534 1.00 96.81 180 SER A CA 1
ATOM 1415 C C . SER A 1 180 ? -1.545 8.345 13.907 1.00 96.81 180 SER A C 1
ATOM 1417 O O . SER A 1 180 ? -0.502 8.757 13.404 1.00 96.81 180 SER A O 1
ATOM 1419 N N . VAL A 1 181 ? -1.551 7.277 14.714 1.00 97.50 181 VAL A N 1
ATOM 1420 C CA . VAL A 1 181 ? -0.331 6.517 15.057 1.00 97.50 181 VAL A CA 1
ATOM 1421 C C . VAL A 1 181 ? 0.259 5.805 13.842 1.00 97.50 181 VAL A C 1
ATOM 1423 O O . VAL A 1 181 ? 1.487 5.743 13.718 1.00 97.50 181 VAL A O 1
ATOM 1426 N N . VAL A 1 182 ? -0.580 5.294 12.933 1.00 98.00 182 VAL A N 1
ATOM 1427 C CA . VAL A 1 182 ? -0.087 4.758 11.659 1.00 98.00 182 VAL A CA 1
ATOM 1428 C C . VAL A 1 182 ? 0.602 5.873 10.876 1.00 98.00 182 VAL A C 1
ATOM 1430 O O . VAL A 1 182 ? 1.761 5.694 10.518 1.00 98.00 182 VAL A O 1
ATOM 1433 N N . GLU A 1 183 ? -0.048 7.023 10.658 1.00 97.50 183 GLU A N 1
ATOM 1434 C CA . GLU A 1 183 ? 0.555 8.138 9.906 1.00 97.50 183 GLU A CA 1
ATOM 1435 C C . GLU A 1 183 ? 1.887 8.608 10.511 1.00 97.50 183 GLU A C 1
ATOM 1437 O O . GLU A 1 183 ? 2.839 8.860 9.772 1.00 97.50 183 GLU A O 1
ATOM 1442 N N . GLU A 1 184 ? 1.983 8.682 11.841 1.00 96.75 184 GLU A N 1
ATOM 1443 C CA . GLU A 1 184 ? 3.202 9.103 12.543 1.00 96.75 184 GLU A CA 1
ATOM 1444 C C . GLU A 1 184 ? 4.352 8.093 12.409 1.00 96.75 184 GLU A C 1
ATOM 1446 O O . GLU A 1 184 ? 5.525 8.468 12.415 1.00 96.75 184 GLU A O 1
ATOM 1451 N N . SER A 1 185 ? 4.018 6.810 12.260 1.00 96.56 185 SER A N 1
ATOM 1452 C CA . SER A 1 185 ? 4.990 5.724 12.105 1.00 96.56 185 SER A CA 1
ATOM 1453 C C . SER A 1 185 ? 5.486 5.553 10.664 1.00 96.56 185 SER A C 1
ATOM 1455 O O . SER A 1 185 ? 6.434 4.801 10.439 1.00 96.56 185 SER A O 1
ATOM 1457 N N . LEU A 1 186 ? 4.855 6.212 9.687 1.00 94.00 186 LEU A N 1
ATOM 1458 C CA . LEU A 1 186 ? 5.258 6.152 8.283 1.00 94.00 186 LEU A CA 1
ATOM 1459 C C . LEU A 1 186 ? 6.464 7.058 7.986 1.00 94.00 186 LEU A C 1
ATOM 1461 O O . LEU A 1 186 ? 6.857 7.941 8.760 1.00 94.00 186 LEU A O 1
ATOM 1465 N N . ASP A 1 187 ? 7.079 6.821 6.827 1.00 89.44 187 ASP A N 1
ATOM 1466 C CA . ASP A 1 187 ? 8.304 7.501 6.429 1.00 89.44 187 ASP A CA 1
ATOM 1467 C C . ASP A 1 187 ? 8.149 9.035 6.332 1.00 89.44 187 ASP A C 1
ATOM 1469 O O . ASP A 1 187 ? 7.058 9.610 6.260 1.00 89.44 187 ASP A O 1
ATOM 1473 N N . ALA A 1 188 ? 9.287 9.731 6.333 1.00 88.12 188 ALA A N 1
ATOM 1474 C CA . ALA A 1 188 ? 9.311 11.191 6.302 1.00 88.12 188 ALA A CA 1
ATOM 1475 C C . ALA A 1 188 ? 8.696 11.795 5.023 1.00 88.12 188 ALA A C 1
ATOM 1477 O O . ALA A 1 188 ? 8.246 12.943 5.060 1.00 88.12 188 ALA A O 1
ATOM 1478 N N . LEU A 1 189 ? 8.680 11.071 3.896 1.00 86.19 189 LEU A N 1
ATOM 1479 C CA . LEU A 1 189 ? 8.063 11.544 2.655 1.00 86.19 189 LEU A CA 1
ATOM 1480 C C . LEU A 1 189 ? 6.540 11.470 2.744 1.00 86.19 189 LEU A C 1
ATOM 1482 O O . LEU A 1 189 ? 5.899 12.472 2.436 1.00 86.19 189 LEU A O 1
ATOM 1486 N N . TYR A 1 190 ? 5.975 10.360 3.231 1.00 92.50 190 TYR A N 1
ATOM 1487 C CA . TYR A 1 190 ? 4.545 10.251 3.525 1.00 92.50 190 TYR A CA 1
ATOM 1488 C C . TYR A 1 190 ? 4.108 11.392 4.448 1.00 92.50 190 TYR A C 1
ATOM 1490 O O . TYR A 1 190 ? 3.227 12.176 4.091 1.00 92.50 190 TYR A O 1
ATOM 1498 N N . ARG A 1 191 ? 4.789 11.561 5.594 1.00 93.94 191 ARG A N 1
ATOM 1499 C CA . ARG A 1 191 ? 4.458 12.612 6.574 1.00 93.94 191 ARG A CA 1
ATOM 1500 C C . ARG A 1 191 ? 4.568 14.015 5.977 1.00 93.94 191 ARG A C 1
ATOM 1502 O O . ARG A 1 191 ? 3.711 14.862 6.217 1.00 93.94 191 ARG A O 1
ATOM 1509 N N . LYS A 1 192 ? 5.570 14.273 5.131 1.00 90.81 192 LYS A N 1
ATOM 1510 C CA . LYS A 1 192 ? 5.693 15.548 4.408 1.00 90.81 192 LYS A CA 1
ATOM 1511 C C . LYS A 1 192 ? 4.534 15.771 3.428 1.00 90.81 192 LYS A C 1
ATOM 1513 O O . LYS A 1 192 ? 3.967 16.865 3.425 1.00 90.81 192 LYS A O 1
ATOM 1518 N N . PHE A 1 193 ? 4.183 14.777 2.612 1.00 91.06 193 PHE A N 1
ATOM 1519 C CA . PHE A 1 193 ? 3.097 14.904 1.633 1.00 91.06 193 PHE A CA 1
ATOM 1520 C C . PHE A 1 193 ? 1.730 15.057 2.294 1.00 91.06 193 PHE A C 1
ATOM 1522 O O . PHE A 1 193 ? 0.894 15.808 1.793 1.00 91.06 193 PHE A O 1
ATOM 1529 N N . ARG A 1 194 ? 1.543 14.427 3.454 1.00 94.38 194 ARG A N 1
ATOM 1530 C CA . ARG A 1 194 ? 0.354 14.544 4.294 1.00 94.38 194 ARG A CA 1
ATOM 1531 C C . ARG A 1 194 ? 0.241 15.899 5.007 1.00 94.38 194 ARG A C 1
ATOM 1533 O O . ARG A 1 194 ? -0.839 16.488 5.000 1.00 94.38 194 ARG A O 1
ATOM 1540 N N . SER A 1 195 ? 1.325 16.398 5.610 1.00 92.69 195 SER A N 1
ATOM 1541 C CA . SER A 1 195 ? 1.279 17.568 6.511 1.00 92.69 195 SER A CA 1
ATOM 1542 C C . SER A 1 195 ? 1.671 18.902 5.877 1.00 92.69 195 SER A C 1
ATOM 1544 O O . SER A 1 195 ? 1.188 19.940 6.323 1.00 92.69 195 SER A O 1
ATOM 1546 N N . LYS A 1 196 ? 2.571 18.916 4.883 1.00 86.69 196 LYS A N 1
ATOM 1547 C CA . LYS A 1 196 ? 3.071 20.159 4.261 1.00 86.69 196 LYS A CA 1
ATOM 1548 C C . LYS A 1 196 ? 2.544 20.373 2.853 1.00 86.69 196 LYS A C 1
ATOM 1550 O O . LYS A 1 196 ? 2.104 21.475 2.544 1.00 86.69 196 LYS A O 1
ATOM 1555 N N . ASP A 1 197 ? 2.614 19.342 2.016 1.00 83.44 197 ASP A N 1
ATOM 1556 C CA . ASP A 1 197 ? 2.314 19.505 0.590 1.00 83.44 197 ASP A CA 1
ATOM 1557 C C . ASP A 1 197 ? 0.808 19.327 0.307 1.00 83.44 197 ASP A C 1
ATOM 1559 O O . ASP A 1 197 ? 0.295 19.880 -0.661 1.00 83.44 197 ASP A O 1
ATOM 1563 N N . GLY A 1 198 ? 0.088 18.583 1.159 1.00 86.81 198 GLY A N 1
ATOM 1564 C CA . GLY A 1 198 ? -1.337 18.279 0.983 1.00 86.81 198 GLY A CA 1
ATOM 1565 C C . GLY A 1 198 ? -1.629 17.331 -0.188 1.00 86.81 198 GLY A C 1
ATOM 1566 O O . GLY A 1 198 ? -2.781 17.187 -0.590 1.00 86.81 198 GLY A O 1
ATOM 1567 N N . SER A 1 199 ? -0.593 16.693 -0.742 1.00 88.69 199 SER A N 1
ATOM 1568 C CA . SER A 1 199 ? -0.685 15.769 -1.882 1.00 88.69 199 SER A CA 1
ATOM 1569 C C . SER A 1 199 ? -1.223 14.388 -1.499 1.00 88.69 199 SER A C 1
ATOM 1571 O O . SER A 1 199 ? -1.643 13.639 -2.381 1.00 88.69 199 SER A O 1
ATOM 1573 N N . THR A 1 200 ? -1.234 14.068 -0.202 1.00 93.00 200 THR A N 1
ATOM 1574 C CA . THR A 1 200 ? -1.778 12.824 0.358 1.00 93.00 200 THR A CA 1
ATOM 1575 C C . THR A 1 200 ? -2.852 13.169 1.389 1.00 93.00 200 THR A C 1
ATOM 1577 O O . THR A 1 200 ? -2.614 13.959 2.304 1.00 93.00 200 THR A O 1
ATOM 1580 N N . GLY A 1 201 ? -4.048 12.607 1.223 1.00 96.50 201 GLY A N 1
ATOM 1581 C CA . GLY A 1 201 ? -5.176 12.760 2.137 1.00 96.50 201 GLY A CA 1
ATOM 1582 C C . GLY A 1 201 ? -5.002 11.959 3.428 1.00 96.50 201 GLY A C 1
ATOM 1583 O O . GLY A 1 201 ? -4.063 11.179 3.565 1.00 96.50 201 GLY A O 1
ATOM 1584 N N . ALA A 1 202 ? -5.922 12.159 4.373 1.00 97.38 202 ALA A N 1
ATOM 1585 C CA . ALA A 1 202 ? -5.904 11.465 5.658 1.00 97.38 202 ALA A CA 1
ATOM 1586 C C . ALA A 1 202 ? -6.018 9.948 5.492 1.00 97.38 202 ALA A C 1
ATOM 1588 O O . ALA A 1 202 ? -6.915 9.468 4.796 1.00 97.38 202 ALA A O 1
ATOM 1589 N N . LEU A 1 203 ? -5.133 9.205 6.162 1.00 98.12 203 LEU A N 1
ATOM 1590 C CA . LEU A 1 203 ? -5.220 7.752 6.241 1.00 98.12 203 LEU A CA 1
ATOM 1591 C C . LEU A 1 203 ? -6.584 7.319 6.780 1.00 98.12 203 LEU A C 1
ATOM 1593 O O . LEU A 1 203 ? -7.087 7.882 7.754 1.00 98.12 203 LEU A O 1
ATOM 1597 N N . GLU A 1 204 ? -7.149 6.297 6.145 1.00 98.19 204 GLU A N 1
ATOM 1598 C CA . GLU A 1 204 ? -8.448 5.728 6.476 1.00 98.19 204 GLU A CA 1
ATOM 1599 C C . GLU A 1 204 ? -8.286 4.292 6.985 1.00 98.19 204 GLU A C 1
ATOM 1601 O O . GLU A 1 204 ? -7.708 3.445 6.301 1.00 98.19 204 GLU A O 1
ATOM 1606 N N . ILE A 1 205 ? -8.849 3.992 8.154 1.00 98.19 205 ILE A N 1
ATOM 1607 C CA . ILE A 1 205 ? -9.069 2.621 8.618 1.00 98.19 205 ILE A CA 1
ATOM 1608 C C . ILE A 1 205 ? -10.538 2.263 8.380 1.00 98.19 205 ILE A C 1
ATOM 1610 O O . ILE A 1 205 ? -11.452 2.912 8.892 1.00 98.19 205 ILE A O 1
ATOM 1614 N N . ARG A 1 206 ? -10.767 1.196 7.614 1.00 97.56 206 ARG A N 1
ATOM 1615 C CA . ARG A 1 206 ? -12.074 0.577 7.380 1.00 97.56 206 ARG A CA 1
ATOM 1616 C C . ARG A 1 206 ? -12.167 -0.696 8.204 1.00 97.56 206 ARG A C 1
ATOM 1618 O O . ARG A 1 206 ? -11.438 -1.655 7.953 1.00 97.56 206 ARG A O 1
ATOM 1625 N N . VAL A 1 207 ? -13.064 -0.717 9.180 1.00 95.62 207 VAL A N 1
ATOM 1626 C CA . VAL A 1 207 ? -13.342 -1.936 9.945 1.00 95.62 207 VAL A CA 1
ATOM 1627 C C . VAL A 1 207 ? -14.247 -2.824 9.106 1.00 95.62 207 VAL A C 1
ATOM 1629 O O . VAL A 1 207 ? -15.241 -2.345 8.559 1.00 95.62 207 VAL A O 1
ATOM 1632 N N . VAL A 1 208 ? -13.894 -4.101 8.986 1.00 96.00 208 VAL A N 1
ATOM 1633 C CA . VAL A 1 208 ? -14.687 -5.099 8.259 1.00 96.00 208 VAL A CA 1
ATOM 1634 C C . VAL A 1 208 ? -15.318 -6.113 9.209 1.00 96.00 208 VAL A C 1
ATOM 1636 O O . VAL A 1 208 ? -14.842 -6.323 10.325 1.00 96.00 208 VAL A O 1
ATOM 1639 N N . GLN A 1 209 ? -16.398 -6.752 8.757 1.00 94.25 209 GLN A N 1
ATOM 1640 C CA . GLN A 1 209 ? -17.073 -7.827 9.489 1.00 94.25 209 GLN A CA 1
ATOM 1641 C C . GLN A 1 209 ? -16.121 -8.993 9.790 1.00 94.25 209 GLN A C 1
ATOM 1643 O O . GLN A 1 209 ? -15.218 -9.290 9.005 1.00 94.25 209 GLN A O 1
ATOM 1648 N N . GLN A 1 210 ? -16.365 -9.706 10.888 1.00 92.81 210 GLN A N 1
ATOM 1649 C CA . GLN A 1 210 ? -15.633 -10.933 11.196 1.00 92.81 210 GLN A CA 1
ATOM 1650 C C . GLN A 1 210 ? -15.863 -12.002 10.108 1.00 92.81 210 GLN A C 1
ATOM 1652 O O . GLN A 1 210 ? -16.974 -12.148 9.597 1.00 92.81 210 GLN A O 1
ATOM 1657 N N . GLY A 1 211 ? -14.814 -12.739 9.736 1.00 94.69 211 GLY A N 1
ATOM 1658 C CA . GLY A 1 211 ? -14.824 -13.711 8.636 1.00 94.69 211 GLY A CA 1
ATOM 1659 C C . GLY A 1 211 ? -14.678 -13.078 7.247 1.00 94.69 211 GLY A C 1
ATOM 1660 O O . GLY A 1 211 ? -14.846 -13.750 6.226 1.00 94.69 211 GLY A O 1
ATOM 1661 N N . THR A 1 212 ? -14.376 -11.778 7.165 1.00 97.00 212 THR A N 1
ATOM 1662 C CA . THR A 1 212 ? -14.101 -11.109 5.885 1.00 97.00 212 THR A CA 1
ATOM 1663 C C . THR A 1 212 ? -12.835 -11.651 5.242 1.00 97.00 212 THR A C 1
ATOM 1665 O O . THR A 1 212 ? -12.845 -11.948 4.044 1.00 97.00 212 THR A O 1
ATOM 1668 N N . PHE A 1 213 ? -11.768 -11.836 6.017 1.00 96.31 213 PHE A N 1
ATOM 1669 C CA . PHE A 1 213 ? -10.512 -12.365 5.489 1.00 96.31 213 PHE A CA 1
ATOM 1670 C C . PHE A 1 213 ? -10.593 -13.861 5.150 1.00 96.31 213 PHE A C 1
ATOM 1672 O O . PHE A 1 213 ? -9.915 -14.296 4.219 1.00 96.31 213 PHE A O 1
ATOM 1679 N N . ASP A 1 214 ? -11.491 -14.620 5.788 1.00 95.38 214 ASP A N 1
ATOM 1680 C CA . ASP A 1 214 ? -11.795 -16.003 5.393 1.00 95.38 214 ASP A CA 1
ATOM 1681 C C . ASP A 1 214 ? -12.437 -16.047 3.998 1.00 95.38 214 ASP A C 1
ATOM 1683 O O . ASP A 1 214 ? -11.990 -16.782 3.119 1.00 95.38 214 ASP A O 1
ATOM 1687 N N . SER A 1 215 ? -13.426 -15.190 3.733 1.00 96.00 215 SER A N 1
ATOM 1688 C CA . SER A 1 215 ? -14.027 -15.103 2.395 1.00 96.00 215 SER A CA 1
ATOM 1689 C C . SER A 1 215 ? -13.076 -14.524 1.345 1.00 96.00 215 SER A C 1
ATOM 1691 O O . SER A 1 215 ? -13.142 -14.902 0.175 1.00 96.00 215 SER A O 1
ATOM 1693 N N . LEU A 1 216 ? -12.161 -13.634 1.741 1.00 95.25 216 LEU A N 1
ATOM 1694 C CA . LEU A 1 216 ? -11.088 -13.167 0.862 1.00 95.25 216 LEU A CA 1
ATOM 1695 C C . LEU A 1 216 ? -10.137 -14.318 0.493 1.00 95.25 216 LEU A C 1
ATOM 1697 O O . LEU A 1 216 ? -9.742 -14.446 -0.668 1.00 95.25 216 LEU A O 1
ATOM 1701 N N . MET A 1 217 ? -9.802 -15.178 1.457 1.00 92.19 217 MET A N 1
ATOM 1702 C CA . MET A 1 217 ? -9.019 -16.390 1.228 1.00 92.19 217 MET A CA 1
ATOM 1703 C C . MET A 1 217 ? -9.737 -17.346 0.268 1.00 92.19 217 MET A C 1
ATOM 1705 O O . MET A 1 217 ? -9.131 -17.780 -0.712 1.00 92.19 217 MET A O 1
ATOM 1709 N N . GLU A 1 218 ? -11.023 -17.628 0.489 1.00 94.44 218 GLU A N 1
ATOM 1710 C CA . GLU A 1 218 ? -11.845 -18.454 -0.409 1.00 94.44 218 GLU A CA 1
ATOM 1711 C C . GLU A 1 218 ? -11.861 -17.904 -1.840 1.00 94.44 218 GLU A C 1
ATOM 1713 O O . GLU A 1 218 ? -11.688 -18.663 -2.797 1.00 94.44 218 GLU A O 1
ATOM 1718 N N . TYR A 1 219 ? -11.989 -16.581 -1.995 1.00 93.94 219 TYR A N 1
ATOM 1719 C CA . TYR A 1 219 ? -11.901 -15.917 -3.294 1.00 93.94 219 TYR A CA 1
ATOM 1720 C C . TYR A 1 219 ? -10.560 -16.206 -3.984 1.00 93.94 219 TYR A C 1
ATOM 1722 O O . TYR A 1 219 ? -10.545 -16.620 -5.143 1.00 93.94 219 TYR A O 1
ATOM 1730 N N . PHE A 1 220 ? -9.426 -16.040 -3.298 1.00 87.94 220 PHE A N 1
ATOM 1731 C CA . PHE A 1 220 ? -8.116 -16.296 -3.907 1.00 87.94 220 PHE A CA 1
ATOM 1732 C C . PHE A 1 220 ? -7.865 -17.781 -4.187 1.00 87.94 220 PHE A C 1
ATOM 1734 O O . PHE A 1 220 ? -7.257 -18.104 -5.210 1.00 87.94 220 PHE A O 1
ATOM 1741 N N . ILE A 1 221 ? -8.364 -18.688 -3.344 1.00 89.12 221 ILE A N 1
ATOM 1742 C CA . ILE A 1 221 ? -8.325 -20.136 -3.600 1.00 89.12 221 ILE A CA 1
ATOM 1743 C C . ILE A 1 221 ? -9.102 -20.465 -4.880 1.00 89.12 221 ILE A C 1
ATOM 1745 O O . ILE A 1 221 ? -8.592 -21.186 -5.736 1.00 89.12 221 ILE A O 1
ATOM 1749 N N . ALA A 1 222 ? -10.291 -19.883 -5.068 1.00 91.19 222 ALA A N 1
ATOM 1750 C CA . ALA A 1 222 ? -11.080 -20.062 -6.288 1.00 91.19 222 ALA A CA 1
ATOM 1751 C C . ALA A 1 222 ? -10.375 -19.517 -7.546 1.00 91.19 222 ALA A C 1
ATOM 1753 O O . ALA A 1 222 ? -10.588 -20.031 -8.642 1.00 91.19 222 ALA A O 1
ATOM 1754 N N . GLN A 1 223 ? -9.497 -18.520 -7.394 1.00 87.50 223 GLN A N 1
ATOM 1755 C CA . GLN A 1 223 ? -8.626 -18.006 -8.461 1.00 87.50 223 GLN A CA 1
ATOM 1756 C C . GLN A 1 223 ? -7.342 -18.838 -8.668 1.00 87.50 223 GLN A C 1
ATOM 1758 O O . GLN A 1 223 ? -6.494 -18.468 -9.480 1.00 87.50 223 GLN A O 1
ATOM 1763 N N . GLY A 1 224 ? -7.187 -19.961 -7.960 1.00 83.69 224 GLY A N 1
ATOM 1764 C CA . GLY A 1 224 ? -6.076 -20.902 -8.124 1.00 83.69 224 GLY A CA 1
ATOM 1765 C C . GLY A 1 224 ? -4.962 -20.791 -7.081 1.00 83.69 224 GLY A C 1
ATOM 1766 O O . GLY A 1 224 ? -3.913 -21.412 -7.260 1.00 83.69 224 GLY A O 1
ATOM 1767 N N . ALA A 1 225 ? -5.146 -20.029 -5.997 1.00 81.00 225 ALA A N 1
ATOM 1768 C CA . ALA A 1 225 ? -4.187 -20.025 -4.893 1.00 81.00 225 ALA A CA 1
ATOM 1769 C C . ALA A 1 225 ? -4.172 -21.379 -4.160 1.00 81.00 225 ALA A C 1
ATOM 1771 O O . ALA A 1 225 ? -5.205 -22.010 -3.938 1.00 81.00 225 ALA A O 1
ATOM 1772 N N . SER A 1 226 ? -2.982 -21.815 -3.744 1.00 79.00 226 SER A N 1
ATOM 1773 C CA . SER A 1 226 ? -2.822 -23.032 -2.945 1.00 79.00 226 SER A CA 1
ATOM 1774 C C . SER A 1 226 ? -3.310 -22.812 -1.514 1.00 79.00 226 SER A C 1
ATOM 1776 O O . SER A 1 226 ? -2.816 -21.926 -0.817 1.00 79.00 226 SER A O 1
ATOM 1778 N N . ILE A 1 227 ? -4.225 -23.669 -1.054 1.00 81.88 227 ILE A N 1
ATOM 1779 C CA . ILE A 1 227 ? -4.823 -23.608 0.290 1.00 81.88 227 ILE A CA 1
ATOM 1780 C C . ILE A 1 227 ? -3.743 -23.641 1.384 1.00 81.88 227 ILE A C 1
ATOM 1782 O O . ILE A 1 227 ? -3.758 -22.827 2.298 1.00 81.88 227 ILE A O 1
ATOM 1786 N N . GLY A 1 228 ? -2.767 -24.551 1.278 1.00 76.88 228 GLY A N 1
ATOM 1787 C CA . GLY A 1 228 ? -1.744 -24.753 2.314 1.00 76.88 228 GLY A CA 1
ATOM 1788 C C . GLY A 1 228 ? -0.650 -23.682 2.369 1.00 76.88 228 GLY A C 1
ATOM 1789 O O . GLY A 1 228 ? 0.182 -23.708 3.271 1.00 76.88 228 GLY A O 1
ATOM 1790 N N . GLN A 1 229 ? -0.616 -22.766 1.400 1.00 73.94 229 GLN A N 1
ATOM 1791 C CA . GLN A 1 229 ? 0.396 -21.708 1.298 1.00 73.94 229 GLN A CA 1
ATOM 1792 C C . GLN A 1 229 ? -0.216 -20.309 1.298 1.00 73.94 229 GLN A C 1
ATOM 1794 O O . GLN A 1 229 ? 0.516 -19.323 1.175 1.00 73.94 229 GLN A O 1
ATOM 1799 N N . TYR A 1 230 ? -1.542 -20.210 1.407 1.00 78.06 230 TYR A N 1
ATOM 1800 C CA . TYR A 1 230 ? -2.210 -18.927 1.366 1.00 78.06 230 TYR A CA 1
ATOM 1801 C C . TYR A 1 230 ? -1.751 -18.047 2.529 1.00 78.06 230 TYR A C 1
ATOM 1803 O O . TYR A 1 230 ? -1.734 -18.449 3.693 1.00 78.06 230 TYR A O 1
ATOM 1811 N N . LYS A 1 231 ? -1.395 -16.814 2.182 1.00 81.19 231 LYS A N 1
ATOM 1812 C CA . LYS A 1 231 ? -1.215 -15.706 3.110 1.00 81.19 231 LYS A CA 1
ATOM 1813 C C . LYS A 1 231 ? -2.026 -14.543 2.572 1.00 81.19 231 LYS A C 1
ATOM 1815 O O . LYS A 1 231 ? -1.985 -14.279 1.369 1.00 81.19 231 LYS A O 1
ATOM 1820 N N . THR A 1 232 ? -2.715 -13.839 3.461 1.00 85.94 232 THR A N 1
ATOM 1821 C CA . THR A 1 232 ? -3.422 -12.606 3.123 1.00 85.94 232 THR A CA 1
ATOM 1822 C C . THR A 1 232 ? -2.474 -11.637 2.412 1.00 85.94 232 THR A C 1
ATOM 1824 O O . THR A 1 232 ? -1.445 -11.264 2.987 1.00 85.94 232 THR A O 1
ATOM 1827 N N . PRO A 1 233 ? -2.782 -11.211 1.172 1.00 84.81 233 PRO A N 1
ATOM 1828 C CA . PRO A 1 233 ? -1.991 -10.198 0.494 1.00 84.81 233 PRO A CA 1
ATOM 1829 C C . PRO A 1 233 ? -2.032 -8.898 1.290 1.00 84.81 233 PRO A C 1
ATOM 1831 O O . PRO A 1 233 ? -3.113 -8.407 1.614 1.00 84.81 233 PRO A O 1
ATOM 1834 N N . ARG A 1 234 ? -0.870 -8.304 1.580 1.00 87.62 234 ARG A N 1
ATOM 1835 C CA . ARG A 1 234 ? -0.819 -7.057 2.358 1.00 87.62 234 ARG A CA 1
ATOM 1836 C C . ARG A 1 234 ? -1.357 -5.851 1.609 1.00 87.62 234 ARG A C 1
ATOM 1838 O O . ARG A 1 234 ? -1.820 -4.934 2.266 1.00 87.62 234 ARG A O 1
ATOM 1845 N N . CYS A 1 235 ? -1.361 -5.876 0.277 1.00 90.06 235 CYS A N 1
ATOM 1846 C CA . CYS A 1 235 ? -2.006 -4.865 -0.555 1.00 90.06 235 CYS A CA 1
ATOM 1847 C C . CYS A 1 235 ? -2.879 -5.522 -1.629 1.00 90.06 235 CYS A C 1
ATOM 1849 O O . CYS A 1 235 ? -2.410 -6.387 -2.379 1.00 90.06 235 CYS A O 1
ATOM 1851 N N . ILE A 1 236 ? -4.141 -5.106 -1.722 1.00 91.12 236 ILE A N 1
ATOM 1852 C CA . ILE A 1 236 ? -5.097 -5.625 -2.700 1.00 91.12 236 ILE A CA 1
ATOM 1853 C C . ILE A 1 236 ? -4.998 -4.841 -4.005 1.00 91.12 236 ILE A C 1
ATOM 1855 O O . ILE A 1 236 ? -5.059 -3.618 -4.026 1.00 91.12 236 ILE A O 1
ATOM 1859 N N . LYS A 1 237 ? -4.888 -5.568 -5.120 1.00 83.81 237 LYS A N 1
ATOM 1860 C CA . LYS A 1 237 ? -4.843 -4.991 -6.477 1.00 83.81 237 LYS A CA 1
ATOM 1861 C C . LYS A 1 237 ? -6.027 -5.397 -7.356 1.00 83.81 237 LYS A C 1
ATOM 1863 O O . LYS A 1 237 ? -6.303 -4.729 -8.345 1.00 83.81 237 LYS A O 1
ATOM 1868 N N . SER A 1 238 ? -6.706 -6.498 -7.021 1.00 87.62 238 SER A N 1
ATOM 1869 C CA . SER A 1 238 ? -7.875 -6.976 -7.767 1.00 87.62 238 SER A CA 1
ATOM 1870 C C . SER A 1 238 ? -9.100 -6.137 -7.416 1.00 87.62 238 SER A C 1
ATOM 1872 O O . SER A 1 238 ? -9.449 -6.034 -6.241 1.00 87.62 238 SER A O 1
ATOM 1874 N N . SER A 1 239 ? -9.784 -5.601 -8.427 1.00 89.75 239 SER A N 1
ATOM 1875 C CA . SER A 1 239 ? -11.041 -4.869 -8.246 1.00 89.75 239 SER A CA 1
ATOM 1876 C C . SER A 1 239 ? -12.117 -5.726 -7.576 1.00 89.75 239 SER A C 1
ATOM 1878 O O . SER A 1 239 ? -12.769 -5.256 -6.654 1.00 89.75 239 SER A O 1
ATOM 1880 N N . ALA A 1 240 ? -12.246 -6.999 -7.962 1.00 93.38 240 ALA A N 1
ATOM 1881 C CA . ALA A 1 240 ? -13.224 -7.913 -7.369 1.00 93.38 240 ALA A CA 1
ATOM 1882 C C . ALA A 1 240 ? -12.917 -8.231 -5.892 1.00 93.38 240 ALA A C 1
ATOM 1884 O O . ALA A 1 240 ? -13.826 -8.350 -5.076 1.00 93.38 240 ALA A O 1
ATOM 1885 N N . ALA A 1 241 ? -11.633 -8.323 -5.525 1.00 93.44 241 ALA A N 1
ATOM 1886 C CA . ALA A 1 241 ? -11.237 -8.511 -4.129 1.00 93.44 241 ALA A CA 1
ATOM 1887 C C . ALA A 1 241 ? -11.490 -7.248 -3.285 1.00 93.44 241 ALA A C 1
ATOM 1889 O O . ALA A 1 241 ? -11.893 -7.354 -2.130 1.00 93.44 241 ALA A O 1
ATOM 1890 N N . LEU A 1 242 ? -11.287 -6.056 -3.863 1.00 94.94 242 LEU A N 1
ATOM 1891 C CA . LEU A 1 242 ? -11.645 -4.788 -3.217 1.00 94.94 242 LEU A CA 1
ATOM 1892 C C . LEU A 1 242 ? -13.152 -4.669 -3.016 1.00 94.94 242 LEU A C 1
ATOM 1894 O O . LEU A 1 242 ? -13.581 -4.262 -1.946 1.00 94.94 242 LEU A O 1
ATOM 1898 N N . GLU A 1 243 ? -13.953 -5.049 -4.009 1.00 96.56 243 GLU A N 1
ATOM 1899 C CA . GLU A 1 243 ? -15.413 -5.030 -3.907 1.00 96.56 243 GLU A CA 1
ATOM 1900 C C . GLU A 1 243 ? -15.917 -5.965 -2.797 1.00 96.56 243 GLU A C 1
ATOM 1902 O O . GLU A 1 243 ? -16.788 -5.586 -2.015 1.00 96.56 243 GLU A O 1
ATOM 1907 N N . LEU A 1 244 ? -15.320 -7.157 -2.662 1.00 97.19 244 LEU A N 1
ATOM 1908 C CA . LEU A 1 244 ? -15.605 -8.073 -1.553 1.00 97.19 244 LEU A CA 1
ATOM 1909 C C . LEU A 1 244 ? -15.340 -7.416 -0.192 1.00 97.19 244 LEU A C 1
ATOM 1911 O O . LEU A 1 244 ? -16.181 -7.525 0.701 1.00 97.19 244 LEU A O 1
ATOM 1915 N N . LEU A 1 245 ? -14.200 -6.734 -0.037 1.00 97.62 245 LEU A N 1
ATOM 1916 C CA . LEU A 1 245 ? -13.856 -6.015 1.193 1.00 97.62 245 LEU A CA 1
ATOM 1917 C C . LEU A 1 245 ? -14.820 -4.857 1.460 1.00 97.62 245 LEU A C 1
ATOM 1919 O O . LEU A 1 245 ? -15.358 -4.760 2.560 1.00 97.62 245 LEU A O 1
ATOM 1923 N N . GLU A 1 246 ? -15.080 -4.018 0.454 1.00 97.12 246 GLU A N 1
ATOM 1924 C CA . GLU A 1 246 ? -15.961 -2.849 0.553 1.00 97.12 246 GLU A CA 1
ATOM 1925 C C . GLU A 1 246 ? -17.381 -3.223 0.984 1.00 97.12 246 GLU A C 1
ATOM 1927 O O . GLU A 1 246 ? -17.953 -2.562 1.850 1.00 97.12 246 GLU A O 1
ATOM 1932 N N . ASN A 1 247 ? -17.922 -4.322 0.453 1.00 97.75 247 ASN A N 1
ATOM 1933 C CA . ASN A 1 247 ? -19.250 -4.829 0.811 1.00 97.75 247 ASN A CA 1
ATOM 1934 C C . ASN A 1 247 ? -19.354 -5.313 2.266 1.00 97.75 247 ASN A C 1
ATOM 1936 O O . ASN A 1 247 ? -20.460 -5.525 2.764 1.00 97.75 247 ASN A O 1
ATOM 1940 N N . ARG A 1 248 ? -18.221 -5.507 2.950 1.00 97.12 248 ARG A N 1
ATOM 1941 C CA . ARG A 1 248 ? -18.154 -5.962 4.345 1.00 97.12 248 ARG A CA 1
ATOM 1942 C C . ARG A 1 248 ? -17.634 -4.903 5.307 1.00 97.12 248 ARG A C 1
ATOM 1944 O O . ARG A 1 248 ? -17.419 -5.216 6.476 1.00 97.12 248 ARG A O 1
ATOM 1951 N N . VAL A 1 249 ? -17.451 -3.663 4.858 1.00 96.56 249 VAL A N 1
ATOM 1952 C CA . VAL A 1 249 ? -17.075 -2.549 5.737 1.00 96.56 249 VAL A CA 1
ATOM 1953 C C . VAL A 1 249 ? -18.242 -2.211 6.665 1.00 96.56 249 VAL A C 1
ATOM 1955 O O . VAL A 1 249 ? -19.351 -1.943 6.209 1.00 96.56 249 VAL A O 1
ATOM 1958 N N . THR A 1 250 ? -17.989 -2.198 7.971 1.00 93.38 250 THR A N 1
ATOM 1959 C CA . THR A 1 250 ? -18.966 -1.822 9.005 1.00 93.38 250 THR A CA 1
ATOM 1960 C C . THR A 1 250 ? -18.782 -0.389 9.486 1.00 93.38 250 THR A C 1
ATOM 1962 O O . THR A 1 250 ? -19.761 0.260 9.845 1.00 93.38 250 THR A O 1
ATOM 1965 N N . ALA A 1 251 ? -17.550 0.126 9.474 1.00 93.44 251 ALA A N 1
ATOM 1966 C CA . ALA A 1 251 ? -17.232 1.478 9.921 1.00 93.44 251 ALA A CA 1
ATOM 1967 C C . ALA A 1 251 ? -15.971 2.027 9.238 1.00 93.44 251 ALA A C 1
ATOM 1969 O O . ALA A 1 251 ? -15.118 1.269 8.770 1.00 93.44 251 ALA A O 1
ATOM 1970 N N . ARG A 1 252 ? -15.859 3.358 9.179 1.00 95.75 252 ARG A N 1
ATOM 1971 C CA . ARG A 1 252 ? -14.753 4.083 8.538 1.00 95.75 252 ARG A CA 1
ATOM 1972 C C . ARG A 1 252 ? -14.253 5.180 9.466 1.00 95.75 252 ARG A C 1
ATOM 1974 O O . ARG A 1 252 ? -15.057 5.957 9.976 1.00 95.75 252 ARG A O 1
ATOM 1981 N N . PHE A 1 253 ? -12.942 5.253 9.639 1.00 96.06 253 PHE A N 1
ATOM 1982 C CA . PHE A 1 253 ? -12.273 6.211 10.512 1.00 96.06 253 PHE A CA 1
ATOM 1983 C C . PHE A 1 253 ? -11.129 6.856 9.748 1.00 96.06 253 PHE A C 1
ATOM 1985 O O . PHE A 1 253 ? -10.442 6.180 8.988 1.00 96.06 253 PHE A O 1
ATOM 1992 N N . PHE A 1 254 ? -10.930 8.151 9.955 1.00 96.88 254 PHE A N 1
ATOM 1993 C CA . PHE A 1 254 ? -9.860 8.910 9.323 1.00 96.88 254 PHE A CA 1
ATOM 1994 C C . PHE A 1 254 ? -8.945 9.482 10.396 1.00 96.88 254 PHE A C 1
ATOM 1996 O O . PHE A 1 254 ? -9.406 9.795 11.495 1.00 96.88 254 PHE A O 1
ATOM 2003 N N . SER A 1 255 ? -7.666 9.658 10.067 1.00 96.50 255 SER A N 1
ATOM 2004 C CA . SER A 1 255 ? -6.784 10.460 10.911 1.00 96.50 255 SER A CA 1
ATOM 2005 C C . SER A 1 255 ? -7.263 11.914 10.935 1.00 96.50 255 SER A C 1
ATOM 2007 O O . SER A 1 255 ? -7.455 12.549 9.895 1.00 96.50 255 SER A O 1
ATOM 2009 N N . ASP A 1 256 ? -7.456 12.439 12.138 1.00 91.62 256 ASP A N 1
ATOM 2010 C CA . ASP A 1 256 ? -7.869 13.814 12.416 1.00 91.62 256 ASP A CA 1
ATOM 2011 C C . ASP A 1 256 ? -6.675 14.754 12.666 1.00 91.62 256 ASP A C 1
ATOM 2013 O O . ASP A 1 256 ? -6.814 15.979 12.610 1.00 91.62 256 ASP A O 1
ATOM 2017 N N . LYS A 1 257 ? -5.489 14.186 12.901 1.00 93.44 257 LYS A N 1
ATOM 2018 C CA . LYS A 1 257 ? -4.238 14.900 13.166 1.00 93.44 257 LYS A CA 1
ATOM 2019 C C . LYS A 1 257 ? -3.338 14.896 11.933 1.00 93.44 257 LYS A C 1
ATOM 2021 O O . LYS A 1 257 ? -3.479 14.090 11.020 1.00 93.44 257 LYS A O 1
ATOM 2026 N N . LEU A 1 258 ? -2.408 15.845 11.899 1.00 94.75 258 LEU A N 1
ATOM 2027 C CA . LEU A 1 258 ? -1.320 15.847 10.926 1.00 94.75 258 LEU A CA 1
ATOM 2028 C C . LEU A 1 258 ? -0.087 15.220 11.579 1.00 94.75 258 LEU A C 1
ATOM 2030 O O . LEU A 1 258 ? 0.253 15.644 12.688 1.00 94.75 258 LEU A O 1
ATOM 2034 N N . PRO A 1 259 ? 0.597 14.270 10.921 1.00 95.31 259 PRO A N 1
ATOM 2035 C CA . PRO A 1 259 ? 1.806 13.693 11.476 1.00 95.31 259 PRO A CA 1
ATOM 2036 C C . PRO A 1 259 ? 2.940 14.722 11.546 1.00 95.31 259 PRO A C 1
ATOM 2038 O O . PRO A 1 259 ? 3.023 15.653 10.728 1.00 95.31 259 PRO A O 1
ATOM 2041 N N . HIS A 1 260 ? 3.838 14.557 12.512 1.00 92.69 260 HIS A N 1
ATOM 2042 C CA . HIS A 1 260 ? 4.966 15.456 12.707 1.00 92.69 260 HIS A CA 1
ATOM 2043 C C . HIS A 1 260 ? 5.939 15.387 11.525 1.00 92.69 260 HIS A C 1
ATOM 2045 O O . HIS A 1 260 ? 6.268 14.323 11.002 1.00 92.69 260 HIS A O 1
ATOM 2051 N N . VAL A 1 261 ? 6.446 16.550 11.111 1.00 85.88 261 VAL A N 1
ATOM 2052 C CA . VAL A 1 261 ? 7.463 16.646 10.061 1.00 85.88 261 VAL A CA 1
ATOM 2053 C C . VAL A 1 261 ? 8.698 17.307 10.638 1.00 85.88 261 VAL A C 1
ATOM 2055 O O . VAL A 1 261 ? 8.698 18.515 10.881 1.00 85.88 261 VAL A O 1
ATOM 2058 N N . ASP A 1 262 ? 9.774 16.537 10.787 1.00 72.38 262 ASP A N 1
ATOM 2059 C CA . ASP A 1 262 ? 11.052 17.079 11.234 1.00 72.38 262 ASP A CA 1
ATOM 2060 C C . ASP A 1 262 ? 11.560 18.136 10.243 1.00 72.38 262 ASP A C 1
ATOM 2062 O O . ASP A 1 262 ? 11.750 17.894 9.046 1.00 72.38 262 ASP A O 1
ATOM 2066 N N . THR A 1 263 ? 11.809 19.344 10.747 1.00 55.28 263 THR A N 1
ATOM 2067 C CA . THR A 1 263 ? 12.251 20.502 9.952 1.00 55.28 263 THR A CA 1
ATOM 2068 C C . THR A 1 263 ? 13.644 20.306 9.329 1.00 55.28 263 THR A C 1
ATOM 2070 O O . THR A 1 263 ? 14.033 21.061 8.442 1.00 55.28 263 THR A O 1
ATOM 2073 N N . LEU A 1 264 ? 14.391 19.273 9.737 1.00 45.66 264 LEU A N 1
ATOM 2074 C CA . LEU A 1 264 ? 15.777 19.028 9.322 1.00 45.66 264 LEU A CA 1
ATOM 2075 C C . LEU A 1 264 ? 15.937 18.326 7.963 1.00 45.66 264 LEU A C 1
ATOM 2077 O O . LEU A 1 264 ? 17.054 18.238 7.459 1.00 45.66 264 LEU A O 1
ATOM 2081 N N . VAL A 1 265 ? 14.856 17.886 7.309 1.00 43.16 265 VAL A N 1
ATOM 2082 C CA . VAL A 1 265 ? 14.963 17.239 5.981 1.00 43.16 265 VAL A CA 1
ATOM 2083 C C . VAL A 1 265 ? 15.240 18.254 4.852 1.00 43.16 265 VAL A C 1
ATOM 2085 O O . VAL A 1 265 ? 15.578 17.866 3.737 1.00 43.16 265 VAL A O 1
ATOM 2088 N N . CYS A 1 266 ? 15.211 19.562 5.132 1.00 32.91 266 CYS A N 1
ATOM 2089 C CA . CYS A 1 266 ? 15.533 20.609 4.160 1.00 32.91 266 CYS A CA 1
ATOM 2090 C C . CYS A 1 266 ? 16.705 21.486 4.623 1.00 32.91 266 CYS A C 1
ATOM 2092 O O . CYS A 1 266 ? 16.498 22.586 5.129 1.00 32.91 266 CYS A O 1
ATOM 2094 N N . VAL A 1 267 ? 17.942 21.063 4.351 1.00 32.03 267 VAL A N 1
ATOM 2095 C CA . VAL A 1 267 ? 19.051 22.014 4.183 1.00 32.03 267 VAL A CA 1
ATOM 2096 C C . VAL A 1 267 ? 19.205 22.269 2.681 1.00 32.03 267 VAL A C 1
ATOM 2098 O O . VAL A 1 267 ? 19.576 21.383 1.917 1.00 32.03 267 VAL A O 1
ATOM 2101 N N . ASN A 1 268 ? 18.886 23.493 2.252 1.00 31.56 268 ASN A N 1
ATOM 2102 C CA . ASN A 1 268 ? 19.144 24.041 0.910 1.00 31.56 268 ASN A CA 1
ATOM 2103 C C . ASN A 1 268 ? 18.383 23.425 -0.280 1.00 31.56 268 ASN A C 1
ATOM 2105 O O . ASN A 1 268 ? 18.921 23.368 -1.385 1.00 31.56 268 ASN A O 1
ATOM 2109 N N . GLY A 1 269 ? 17.134 22.982 -0.094 1.00 35.78 269 GLY A N 1
A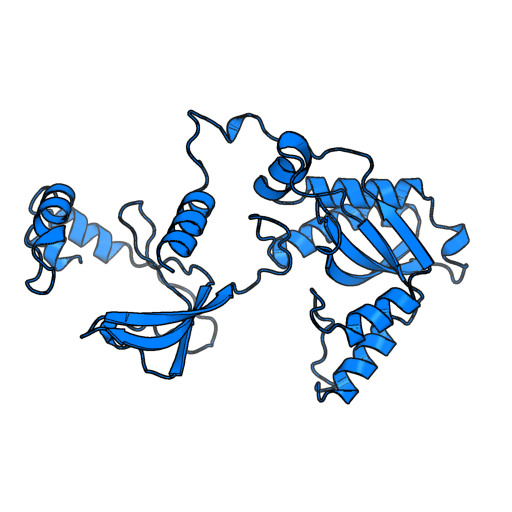TOM 2110 C CA . GLY A 1 269 ? 16.270 22.598 -1.223 1.00 35.78 269 GLY A CA 1
ATOM 2111 C C . GLY A 1 269 ? 16.780 21.411 -2.051 1.00 35.78 269 GLY A C 1
ATOM 2112 O O . GLY A 1 269 ? 16.310 21.201 -3.167 1.00 35.78 269 GLY A O 1
ATOM 2113 N N . ARG A 1 270 ? 17.728 20.626 -1.521 1.00 32.41 270 ARG A N 1
ATOM 2114 C CA . ARG A 1 270 ? 18.151 19.355 -2.111 1.00 32.41 270 ARG A CA 1
ATOM 2115 C C . ARG A 1 270 ? 17.559 18.196 -1.313 1.00 32.41 270 ARG A C 1
ATOM 2117 O O . ARG A 1 270 ? 17.587 18.251 -0.085 1.00 32.41 270 ARG A O 1
ATOM 2124 N N . PRO A 1 271 ? 17.060 17.143 -1.981 1.00 34.72 271 PRO A N 1
ATOM 2125 C CA . PRO A 1 271 ? 16.617 15.936 -1.300 1.00 34.72 271 PRO A CA 1
ATOM 2126 C C . PRO A 1 271 ? 17.808 15.329 -0.544 1.00 34.72 271 PRO A C 1
ATOM 2128 O O . PRO A 1 271 ? 18.813 14.990 -1.166 1.00 34.72 271 PRO A O 1
ATOM 2131 N N . THR A 1 272 ? 17.741 15.253 0.785 1.00 38.31 272 THR A N 1
ATOM 2132 C CA . THR A 1 272 ? 18.840 14.755 1.640 1.00 38.31 272 THR A CA 1
ATOM 2133 C C . THR A 1 272 ? 18.817 13.243 1.825 1.00 38.31 272 THR A C 1
ATOM 2135 O O . THR A 1 272 ? 19.818 12.661 2.232 1.00 38.31 272 THR A O 1
ATOM 2138 N N . SER A 1 273 ? 17.721 12.575 1.467 1.00 43.22 273 SER A N 1
ATOM 2139 C CA . SER A 1 273 ? 17.714 11.121 1.399 1.00 43.22 273 SER A CA 1
ATOM 2140 C C . SER A 1 273 ? 18.288 10.680 0.056 1.00 43.22 273 SER A C 1
ATOM 2142 O O . SER A 1 273 ? 17.728 10.987 -1.000 1.00 43.22 273 SER A O 1
ATOM 2144 N N . ILE A 1 274 ? 19.381 9.921 0.089 1.00 41.25 274 ILE A N 1
ATOM 2145 C CA . ILE A 1 274 ? 19.928 9.203 -1.071 1.00 41.25 274 ILE A CA 1
ATOM 2146 C C . ILE A 1 274 ? 18.806 8.482 -1.849 1.00 41.25 274 ILE A C 1
ATOM 2148 O O . ILE A 1 274 ? 18.791 8.533 -3.075 1.00 41.25 274 ILE A O 1
ATOM 2152 N N . PHE A 1 275 ? 17.785 7.953 -1.161 1.00 37.47 275 PHE A N 1
ATOM 2153 C CA . PHE A 1 275 ? 16.612 7.319 -1.778 1.00 37.47 275 PHE A CA 1
ATOM 2154 C C . PHE A 1 275 ? 15.760 8.271 -2.617 1.00 37.47 275 PHE A C 1
ATOM 2156 O O . PHE A 1 275 ? 15.263 7.886 -3.670 1.00 37.47 275 PHE A O 1
ATOM 2163 N N . SER A 1 276 ? 15.599 9.521 -2.187 1.00 38.06 276 SER A N 1
ATOM 2164 C CA . SER A 1 276 ? 14.825 10.516 -2.937 1.00 38.06 276 SER A CA 1
ATOM 2165 C C . SER A 1 276 ? 15.551 11.001 -4.196 1.00 38.06 276 SER A C 1
ATOM 2167 O O . SER A 1 276 ? 14.911 11.208 -5.225 1.00 38.06 276 SER A O 1
ATOM 2169 N N . GLN A 1 277 ? 16.885 11.095 -4.164 1.00 36.16 277 GLN A N 1
ATOM 2170 C CA . GLN A 1 277 ? 17.683 11.362 -5.367 1.00 36.16 277 GLN A CA 1
ATOM 2171 C C . GLN A 1 277 ? 17.699 10.150 -6.309 1.00 36.16 277 GLN A C 1
ATOM 2173 O O . GLN A 1 277 ? 17.579 10.307 -7.519 1.00 36.16 277 GLN A O 1
ATOM 2178 N N . ILE A 1 278 ? 17.767 8.937 -5.763 1.00 43.31 278 ILE A N 1
ATOM 2179 C CA . ILE A 1 278 ? 17.721 7.688 -6.529 1.00 43.31 278 ILE A CA 1
ATOM 2180 C C . ILE A 1 278 ? 16.366 7.473 -7.198 1.00 43.31 278 ILE A C 1
ATOM 2182 O O . ILE A 1 278 ? 16.334 7.128 -8.373 1.00 43.31 278 ILE A O 1
ATOM 2186 N N . ASN A 1 279 ? 15.250 7.699 -6.500 1.00 37.59 279 ASN A N 1
ATOM 2187 C CA . ASN A 1 279 ? 13.916 7.570 -7.092 1.00 37.59 279 ASN A CA 1
ATOM 2188 C C . ASN A 1 279 ? 13.689 8.608 -8.196 1.00 37.59 279 ASN A C 1
ATOM 2190 O O . ASN A 1 279 ? 13.070 8.294 -9.213 1.00 37.59 279 ASN A O 1
ATOM 2194 N N . ALA A 1 280 ? 14.231 9.819 -8.034 1.00 35.84 280 ALA A N 1
ATOM 2195 C CA . ALA A 1 280 ? 14.226 10.826 -9.089 1.00 35.84 280 ALA A CA 1
ATOM 2196 C C . ALA A 1 280 ? 15.058 10.380 -10.307 1.00 35.84 280 ALA A C 1
ATOM 2198 O O . ALA A 1 280 ? 14.598 10.525 -11.435 1.00 35.84 280 ALA A O 1
ATOM 2199 N N . ILE A 1 281 ? 16.231 9.773 -10.093 1.00 36.78 281 ILE A N 1
ATOM 2200 C CA . ILE A 1 281 ? 17.095 9.256 -11.169 1.00 36.78 281 ILE A CA 1
ATOM 2201 C C . ILE A 1 281 ? 16.474 8.025 -11.854 1.00 36.78 281 ILE A C 1
ATOM 2203 O O . ILE A 1 281 ? 16.495 7.946 -13.079 1.00 36.78 281 ILE A O 1
ATOM 2207 N N . SER A 1 282 ? 15.853 7.108 -11.105 1.00 35.06 282 SER A N 1
ATOM 2208 C CA . SER A 1 282 ? 15.169 5.921 -11.649 1.00 35.06 282 SER A CA 1
ATOM 2209 C C . SER A 1 282 ? 13.979 6.310 -12.541 1.00 35.06 282 SER A C 1
ATOM 2211 O O . SER A 1 282 ? 13.722 5.662 -13.552 1.00 35.06 282 SER A O 1
ATOM 2213 N N . ARG A 1 283 ? 13.302 7.431 -12.242 1.00 38.03 283 ARG A N 1
ATOM 2214 C CA . ARG A 1 283 ? 12.241 7.995 -13.098 1.00 38.03 283 ARG A CA 1
ATOM 2215 C C . ARG A 1 283 ? 12.738 8.902 -14.228 1.00 38.03 283 ARG A C 1
ATOM 2217 O O . ARG A 1 283 ? 11.974 9.147 -15.148 1.00 38.03 283 ARG A O 1
ATOM 2224 N N . MET A 1 284 ? 13.971 9.409 -14.176 1.00 31.14 284 MET A N 1
ATOM 2225 C CA . MET A 1 284 ? 14.549 10.240 -15.248 1.00 31.14 284 MET A CA 1
ATOM 2226 C C . MET A 1 284 ? 15.220 9.421 -16.361 1.00 31.14 284 MET A C 1
ATOM 2228 O O . MET A 1 284 ? 15.548 9.980 -17.403 1.00 31.14 284 MET A O 1
ATOM 2232 N N . ILE A 1 285 ? 15.451 8.124 -16.138 1.00 31.83 285 ILE A N 1
ATOM 2233 C CA . ILE A 1 285 ? 16.105 7.213 -17.095 1.00 31.83 285 ILE A CA 1
ATOM 2234 C C . ILE A 1 285 ? 15.079 6.344 -17.866 1.00 31.83 285 ILE A C 1
ATOM 2236 O O . ILE A 1 285 ? 15.464 5.554 -18.726 1.00 31.83 285 ILE A O 1
ATOM 2240 N N . LEU A 1 286 ? 13.773 6.535 -17.633 1.00 33.03 286 LEU A N 1
ATOM 2241 C CA . LEU A 1 286 ? 12.683 5.949 -18.428 1.00 33.03 286 LEU A CA 1
ATOM 2242 C C . LEU A 1 286 ? 11.918 7.021 -19.206 1.00 33.03 286 LEU A C 1
ATOM 2244 O O . LEU A 1 286 ? 11.519 8.024 -18.577 1.00 33.03 286 LEU A O 1
#

Organism: Brassica napus (NCBI:txid3708)

Foldseek 3Di:
DLVCLQQLHDDPVDDPVCRVVVSVLSVGHDNVVSVVVVVPPDDDDDDDDPPDDDDQLRDDAQDKDFDFDDDPVGRDRHGQQWIWHFHDDDVSGTDTDTDDRPQFFDDQDLDTFGPVLQVVLLVQLQVLCVVLQKGFPDKAWEFANPDFLTEIEMETEMDHNDPDDVVVSDDLVSVLVSQQSSQQSTDLVSLCCQAPVVSYDWYKYFYFYPCLVVVLLVVVVVVPDDPVPDDPHRHDDDPVSVVSSVVGGPDMYTHPDRHDHDPPCDDPPDRPDPSVVVSVVVVVVD

Sequence (286 aa):
MCSNIRSGQLSDWITDSCRGSVSIILGGLNPQLADIIEDMQPEIMESEGNDTIVDLVNVKLGCYYELVVTSYSGLHRYRMGDVLQVTGFYNSAPQFKFIRRQNVVLSVYLEATMEEDLLNAVTNATQLLKSSDIMLRDFTCYPHISTVPGHYVLYWELKGNNNDDINELIDTNVLMECCSVVEESLDALYRKFRSKDGSTGALEIRVVQQGTFDSLMEYFIAQGASIGQYKTPRCIKSSAALELLENRVTARFFSDKLPHVDTLVCVNGRPTSIFSQINAISRMIL

Radius of gyration: 24.05 Å; chains: 1; bounding box: 67×49×56 Å